Protein AF-A0A4U5M9C0-F1 (afdb_monomer_lite)

Secondary structure (DSSP, 8-state):
---TT--HHHHHHHHHHHHHHHHHHHHHHHHHHHHHHHHHHHHHHHHHHHHHHHHHTTSSS---TT---------------S----------PPPPPB-STT--HHHHHHHHHHHHHHTT--HHHHHHHHHHTB--STTS-HHHHHHHHHHHS-HHHHHHHHHT---SHHHHHHHHHHHHHHHHHHHHHT-------------------------PPP-----------------S---S--

Sequence (242 aa):
MDTRGKTNADFRMDVTETLARHNSHFDELTLNFSRVNDALQGVMAELEALRMAQSTCNHDRDDNPFATGAHSHDRPSTSAQSQLERSHTTLKLNFPTYAEEGDDPTGWIFKAEQYFEFQNIEANRRVQLASFHLTNVDGLPENFLVGCFIAGLKDEIRLDVQVKQPRTLSESISVAHLIEERNQFQKRTNTPIRQLPTTSYQARPQQPSTVGLLGPPPKPSPNAGSYSEHVRRITGQEARER

Foldseek 3Di:
DPPPPDDPVNVVVVVVVVVVVVVVVVVVVVVVVVVVVVVVVVVVVVVVVVVVVVVVVPPPPDPPVPDDDDDDDDDDDDDPPDPPPDPPPPPPDDQAAPDADPPDPVVNVVSLVVVCVVVVPDPVCSVVVNVVRPPPPVHDDQVVLLVVLLVPDDPQLSVQLVVVVDPGNVSSVVSSVVSVVVVVVVVVVPPPPPPDPPPDDDDDDDDDDDDDDDDDDDDDDDDDDDDDDDPDDDDPPPDPDD

pLDDT: mean 71.74, std 20.65, range [33.44, 97.31]

Radius of gyration: 42.54 Å; chains: 1; bounding box: 77×116×100 Å

Organism: Populus alba (NCBI:txid43335)

Structure (mmCIF, N/CA/C/O backbone):
data_AF-A0A4U5M9C0-F1
#
_entry.id   AF-A0A4U5M9C0-F1
#
loop_
_atom_site.group_PDB
_atom_site.id
_atom_site.type_symbol
_atom_site.label_atom_id
_atom_site.label_alt_id
_atom_site.label_comp_id
_atom_site.label_asym_id
_atom_site.label_entity_id
_atom_site.label_seq_id
_atom_site.pdbx_PDB_ins_code
_atom_site.Cartn_x
_atom_site.Cartn_y
_atom_site.Cartn_z
_atom_site.occupancy
_atom_site.B_iso_or_equiv
_atom_site.auth_seq_id
_atom_site.auth_comp_id
_atom_site.auth_asym_id
_atom_site.auth_atom_id
_atom_site.pdbx_PDB_model_num
ATOM 1 N N . MET A 1 1 ? 33.528 7.379 -8.513 1.00 57.66 1 MET A N 1
ATOM 2 C CA . MET A 1 1 ? 34.603 6.771 -7.705 1.00 57.66 1 MET A CA 1
ATOM 3 C C . MET A 1 1 ? 35.431 5.891 -8.620 1.00 57.66 1 MET A C 1
ATOM 5 O O . MET A 1 1 ? 34.930 4.866 -9.063 1.00 57.66 1 MET A O 1
ATOM 9 N N . ASP A 1 2 ? 36.650 6.313 -8.943 1.00 55.66 2 ASP A N 1
ATOM 10 C CA . ASP A 1 2 ? 37.598 5.508 -9.713 1.00 55.66 2 ASP A CA 1
ATOM 11 C C . ASP A 1 2 ? 38.097 4.338 -8.856 1.00 55.66 2 ASP A C 1
ATOM 13 O O . ASP A 1 2 ? 38.821 4.519 -7.881 1.00 55.66 2 ASP A O 1
ATOM 17 N N . THR A 1 3 ? 37.687 3.115 -9.190 1.00 62.84 3 THR A N 1
ATOM 18 C CA . THR A 1 3 ? 38.107 1.878 -8.500 1.00 62.84 3 THR A CA 1
ATOM 19 C C . THR A 1 3 ? 39.406 1.296 -9.066 1.00 62.84 3 THR A C 1
ATOM 21 O O . THR A 1 3 ? 39.865 0.232 -8.648 1.00 62.84 3 THR A O 1
ATOM 24 N N . ARG A 1 4 ? 40.032 1.986 -10.025 1.00 62.16 4 ARG A N 1
ATOM 25 C CA . ARG A 1 4 ? 41.196 1.504 -10.770 1.00 62.16 4 ARG A CA 1
ATOM 26 C C . ARG A 1 4 ? 42.492 1.771 -9.995 1.00 62.16 4 ARG A C 1
ATOM 28 O O . ARG A 1 4 ? 43.230 2.691 -10.321 1.00 62.16 4 ARG A O 1
ATOM 35 N N . GLY A 1 5 ? 42.762 0.954 -8.974 1.00 72.44 5 GLY A N 1
ATOM 36 C CA . GLY A 1 5 ? 44.077 0.913 -8.312 1.00 72.44 5 GLY A CA 1
ATOM 37 C C . GLY A 1 5 ? 44.095 0.521 -6.833 1.00 72.44 5 GLY A C 1
ATOM 38 O O . GLY A 1 5 ? 45.178 0.321 -6.293 1.00 72.44 5 GLY A O 1
ATOM 39 N N . LYS A 1 6 ? 42.940 0.396 -6.168 1.00 73.38 6 LYS A N 1
ATOM 40 C CA . LYS A 1 6 ? 42.894 0.034 -4.742 1.00 73.38 6 LYS A CA 1
ATOM 41 C C . LYS A 1 6 ? 43.207 -1.447 -4.540 1.00 73.38 6 LYS A C 1
ATOM 43 O O . LYS A 1 6 ? 42.661 -2.302 -5.241 1.00 73.38 6 LYS A O 1
ATOM 48 N N . THR A 1 7 ? 44.073 -1.756 -3.578 1.00 85.81 7 THR A N 1
ATOM 49 C CA . THR A 1 7 ? 44.341 -3.146 -3.207 1.00 85.81 7 THR A CA 1
ATOM 50 C C . THR A 1 7 ? 43.138 -3.727 -2.458 1.00 85.81 7 THR A C 1
ATOM 52 O O . THR A 1 7 ? 42.311 -3.002 -1.904 1.00 85.81 7 THR A O 1
ATOM 55 N N . ASN A 1 8 ? 43.018 -5.058 -2.419 1.00 82.00 8 ASN A N 1
ATOM 56 C CA . ASN A 1 8 ? 41.947 -5.724 -1.667 1.00 82.00 8 ASN A CA 1
ATOM 57 C C . ASN A 1 8 ? 41.962 -5.320 -0.173 1.00 82.00 8 ASN A C 1
ATOM 59 O O . ASN A 1 8 ? 40.908 -5.163 0.438 1.00 82.00 8 ASN A O 1
ATOM 63 N N . ALA A 1 9 ? 43.151 -5.077 0.394 1.00 86.50 9 ALA A N 1
ATOM 64 C CA . ALA A 1 9 ? 43.311 -4.610 1.768 1.00 86.50 9 ALA A CA 1
ATOM 65 C C . ALA A 1 9 ? 42.710 -3.211 1.986 1.00 86.50 9 ALA A C 1
ATOM 67 O O . ALA A 1 9 ? 41.982 -3.019 2.958 1.00 86.50 9 ALA A O 1
ATOM 68 N N . ASP A 1 10 ? 42.932 -2.280 1.053 1.00 85.19 10 ASP A N 1
ATOM 69 C CA . ASP A 1 10 ? 42.383 -0.919 1.132 1.00 85.19 10 ASP A CA 1
ATOM 70 C C . ASP A 1 10 ? 40.852 -0.932 1.097 1.00 85.19 10 ASP A C 1
ATOM 72 O O . ASP A 1 10 ? 40.201 -0.227 1.859 1.00 85.19 10 ASP A O 1
ATOM 76 N N . PHE A 1 11 ? 40.256 -1.797 0.269 1.00 86.50 11 PHE A N 1
ATOM 77 C CA . PHE A 1 11 ? 38.799 -1.937 0.219 1.00 86.50 11 PHE A CA 1
ATOM 78 C C . PHE A 1 11 ? 38.221 -2.453 1.543 1.00 86.50 11 PHE A C 1
ATOM 80 O O . PHE A 1 11 ? 37.213 -1.944 2.032 1.00 86.50 11 PHE A O 1
ATOM 87 N N . ARG A 1 12 ? 38.864 -3.454 2.156 1.00 87.00 12 ARG A N 1
ATOM 88 C CA . ARG A 1 12 ? 38.429 -3.989 3.457 1.00 87.00 12 ARG A CA 1
ATOM 89 C C . ARG A 1 12 ? 38.573 -2.954 4.572 1.00 87.00 12 ARG A C 1
ATOM 91 O O . ARG A 1 12 ? 37.727 -2.920 5.467 1.00 87.00 12 ARG A O 1
ATOM 98 N N . MET A 1 13 ? 39.605 -2.116 4.503 1.00 90.56 13 MET A N 1
ATOM 99 C CA . MET A 1 13 ? 39.797 -0.996 5.420 1.00 90.56 13 MET A CA 1
ATOM 100 C C . MET A 1 13 ? 38.681 0.042 5.259 1.00 90.56 13 MET A C 1
ATOM 102 O O . MET A 1 13 ? 38.011 0.339 6.242 1.00 90.56 13 MET A O 1
ATOM 106 N N . ASP A 1 14 ? 38.402 0.493 4.031 1.00 90.50 14 ASP A N 1
ATOM 107 C CA . ASP A 1 14 ? 37.348 1.476 3.730 1.00 90.50 14 ASP A CA 1
ATOM 108 C C . ASP A 1 14 ? 35.970 1.007 4.226 1.00 90.50 14 ASP A C 1
ATOM 110 O O . ASP A 1 14 ? 35.200 1.786 4.796 1.00 90.50 14 ASP A O 1
ATOM 114 N N . VAL A 1 15 ? 35.649 -0.279 4.038 1.00 91.31 15 VAL A N 1
ATOM 115 C CA . VAL A 1 15 ? 34.389 -0.873 4.516 1.00 91.31 15 VAL A CA 1
ATOM 116 C C . VAL A 1 15 ? 34.339 -0.901 6.042 1.00 91.31 15 VAL A C 1
ATOM 118 O O . VAL A 1 15 ? 33.326 -0.524 6.628 1.00 91.31 15 VAL A O 1
ATOM 121 N N . THR A 1 16 ? 35.429 -1.309 6.694 1.00 92.19 16 THR A N 1
ATOM 122 C CA . THR A 1 16 ? 35.503 -1.368 8.163 1.00 92.19 16 THR A CA 1
ATOM 123 C C . THR A 1 16 ? 35.407 0.026 8.777 1.00 92.19 16 THR A C 1
ATOM 125 O O . THR A 1 16 ? 34.688 0.227 9.752 1.00 92.19 16 THR A O 1
ATOM 128 N N . GLU A 1 17 ? 36.078 1.009 8.180 1.00 93.06 17 GLU A N 1
ATOM 129 C CA . GLU A 1 17 ? 36.037 2.400 8.618 1.00 93.06 17 GLU A CA 1
ATOM 130 C C . GLU A 1 17 ? 34.646 3.007 8.414 1.00 93.06 17 GLU A C 1
ATOM 132 O O . GLU A 1 17 ? 34.118 3.680 9.297 1.00 93.06 17 GLU A O 1
ATOM 137 N N . THR A 1 18 ? 34.004 2.727 7.280 1.00 89.75 18 THR A N 1
ATOM 138 C CA . THR A 1 18 ? 32.634 3.185 7.020 1.00 89.75 18 THR A CA 1
ATOM 139 C C . THR A 1 18 ? 31.651 2.583 8.018 1.00 89.75 18 THR A C 1
ATOM 141 O O . THR A 1 18 ? 30.810 3.306 8.551 1.00 89.75 18 THR A O 1
ATOM 144 N N . LEU A 1 19 ? 31.800 1.298 8.346 1.00 91.25 19 LEU A N 1
ATOM 145 C CA . LEU A 1 19 ? 30.981 0.645 9.363 1.00 91.25 19 LEU A CA 1
ATOM 146 C C . LEU A 1 19 ? 31.213 1.249 10.756 1.00 91.25 19 LEU A C 1
ATOM 148 O O . LEU A 1 19 ? 30.255 1.518 11.475 1.00 91.25 19 LEU A O 1
ATOM 152 N N . ALA A 1 20 ? 32.466 1.540 11.113 1.00 92.50 20 ALA A N 1
ATOM 153 C CA . ALA A 1 20 ? 32.799 2.195 12.376 1.00 92.50 20 ALA A CA 1
ATOM 154 C C . ALA A 1 20 ? 32.204 3.611 12.472 1.00 92.50 20 ALA A C 1
ATOM 156 O O . ALA A 1 20 ? 31.647 3.969 13.509 1.00 92.50 20 ALA A O 1
ATOM 157 N N . ARG A 1 21 ? 32.249 4.397 11.384 1.00 93.25 21 ARG A N 1
ATOM 158 C CA . ARG A 1 21 ? 31.616 5.727 11.332 1.00 93.25 21 ARG A CA 1
ATOM 159 C C . ARG A 1 21 ? 30.101 5.642 11.504 1.00 93.25 21 ARG A C 1
ATOM 161 O O . ARG A 1 21 ? 29.537 6.426 12.260 1.00 93.25 21 ARG A O 1
ATOM 168 N N . HIS A 1 22 ? 29.449 4.688 10.840 1.00 93.88 22 HIS A N 1
ATOM 169 C CA . HIS A 1 22 ? 28.004 4.488 10.976 1.00 93.88 22 HIS A CA 1
ATOM 170 C C . HIS A 1 22 ? 27.607 4.063 12.393 1.00 93.88 22 HIS A C 1
ATOM 172 O O . HIS A 1 22 ? 26.651 4.611 12.938 1.00 93.88 22 HIS A O 1
ATOM 178 N N . ASN A 1 23 ? 28.359 3.150 13.013 1.00 89.38 23 ASN A N 1
ATOM 179 C CA . ASN A 1 23 ? 28.102 2.739 14.393 1.00 89.38 23 ASN A CA 1
ATOM 180 C C . ASN A 1 23 ? 28.263 3.915 15.366 1.00 89.38 23 ASN A C 1
ATOM 182 O O . ASN A 1 23 ? 27.371 4.164 16.168 1.00 89.38 23 ASN A O 1
ATOM 186 N N . SER A 1 24 ? 29.336 4.700 15.230 1.00 93.69 24 SER A N 1
ATOM 187 C CA . SER A 1 24 ? 29.546 5.883 16.072 1.00 93.69 24 SER A CA 1
ATOM 188 C C . SER A 1 24 ? 28.439 6.926 15.904 1.00 93.69 24 SER A C 1
ATOM 190 O O . SER A 1 24 ? 28.021 7.536 16.885 1.00 93.69 24 SER A O 1
ATOM 192 N N . HIS A 1 25 ? 27.949 7.138 14.679 1.00 94.06 25 HIS A N 1
ATOM 193 C CA . HIS A 1 25 ? 26.832 8.050 14.438 1.00 94.06 25 HIS A CA 1
ATOM 194 C C . HIS A 1 25 ? 25.547 7.542 15.113 1.00 94.06 25 HIS A C 1
ATOM 196 O O . HIS A 1 25 ? 24.789 8.331 15.684 1.00 94.06 25 HIS A O 1
ATOM 202 N N . PHE A 1 26 ? 25.292 6.234 15.069 1.00 94.25 26 PHE A N 1
ATOM 203 C CA . PHE A 1 26 ? 24.127 5.639 15.716 1.00 94.25 26 PHE A CA 1
ATOM 204 C C . PHE A 1 26 ? 24.180 5.773 17.247 1.00 94.25 26 PHE A C 1
ATOM 206 O O . PHE A 1 26 ? 23.176 6.127 17.873 1.00 94.25 26 PHE A O 1
ATOM 213 N N . ASP A 1 27 ? 25.355 5.567 17.844 1.00 91.94 27 ASP A N 1
ATOM 214 C CA . ASP A 1 27 ? 25.569 5.760 19.281 1.00 91.94 27 ASP A CA 1
ATOM 215 C C . ASP A 1 27 ? 25.333 7.223 19.689 1.00 91.94 27 ASP A C 1
ATOM 217 O O . ASP A 1 27 ? 24.665 7.501 20.689 1.00 91.94 27 ASP A O 1
ATOM 221 N N . GLU A 1 28 ? 25.801 8.177 18.878 1.00 94.62 28 GLU A N 1
ATOM 222 C CA . GLU A 1 28 ? 25.558 9.606 19.095 1.00 94.62 28 GLU A CA 1
ATOM 223 C C . GLU A 1 28 ? 24.065 9.957 19.005 1.00 94.62 28 GLU A C 1
ATOM 225 O O . GLU A 1 28 ? 23.542 10.691 19.848 1.00 94.62 28 GLU A O 1
ATOM 230 N N . LEU A 1 29 ? 23.350 9.402 18.024 1.00 93.00 29 LEU A N 1
ATOM 231 C CA . LEU A 1 29 ? 21.910 9.615 17.876 1.00 93.00 29 LEU A CA 1
ATOM 232 C C . LEU A 1 29 ? 21.140 9.076 19.088 1.00 93.00 29 LEU A C 1
ATOM 234 O O . LEU A 1 29 ? 20.242 9.744 19.602 1.00 93.00 29 LEU A O 1
ATOM 238 N N . THR A 1 30 ? 21.532 7.899 19.574 1.00 92.31 30 THR A N 1
ATOM 239 C CA . THR A 1 30 ? 20.947 7.274 20.765 1.00 92.31 30 THR A CA 1
ATOM 240 C C . THR A 1 30 ? 21.177 8.136 22.006 1.00 92.31 30 THR A C 1
ATOM 242 O O . THR A 1 30 ? 20.252 8.371 22.787 1.00 92.31 30 THR A O 1
ATOM 245 N N . LEU A 1 31 ? 22.387 8.679 22.162 1.00 93.94 31 LEU A N 1
ATOM 246 C CA . LEU A 1 31 ? 22.715 9.576 23.267 1.00 93.94 31 LEU A CA 1
ATOM 247 C C . LEU A 1 31 ? 21.919 10.886 23.195 1.00 93.94 31 LEU A C 1
ATOM 249 O O . LEU A 1 31 ? 21.412 11.355 24.215 1.00 93.94 31 LEU A O 1
ATOM 253 N N . ASN A 1 32 ? 21.776 11.466 22.002 1.00 93.44 32 ASN A N 1
ATOM 254 C CA . ASN A 1 32 ? 20.980 12.674 21.793 1.00 93.44 32 ASN A CA 1
ATOM 255 C C . ASN A 1 32 ? 19.505 12.441 22.133 1.00 93.44 32 ASN A C 1
ATOM 257 O O . ASN A 1 32 ? 18.900 13.268 22.813 1.00 93.44 32 ASN A O 1
ATOM 261 N N . PHE A 1 33 ? 18.943 11.297 21.739 1.00 95.31 33 PHE A N 1
ATOM 262 C CA . PHE A 1 33 ? 17.572 10.937 22.087 1.00 95.31 33 PHE A CA 1
ATOM 263 C C . PHE A 1 33 ? 17.378 10.796 23.604 1.00 95.31 33 PHE A C 1
ATOM 265 O O . PHE A 1 33 ? 16.431 11.358 24.152 1.00 95.31 33 PHE A O 1
ATOM 272 N N . SER A 1 34 ? 18.307 10.126 24.299 1.00 93.69 34 SER A N 1
ATOM 273 C CA . SER A 1 34 ? 18.263 10.015 25.764 1.00 93.69 34 SER A CA 1
ATOM 274 C C . SER A 1 34 ? 18.303 11.387 26.433 1.00 93.69 34 SER A C 1
ATOM 276 O O . SER A 1 34 ? 17.474 11.672 27.288 1.00 93.69 34 SER A O 1
ATOM 278 N N . ARG A 1 35 ? 19.206 12.275 25.994 1.00 94.25 35 ARG A N 1
ATOM 279 C CA . ARG A 1 35 ? 19.322 13.637 26.540 1.00 94.25 35 ARG A CA 1
ATOM 280 C C . ARG A 1 35 ? 18.040 14.447 26.368 1.00 94.25 35 ARG A C 1
ATOM 282 O O . ARG A 1 35 ? 17.659 15.182 27.274 1.00 94.25 35 ARG A O 1
ATOM 289 N N . VAL A 1 36 ? 17.387 14.328 25.212 1.00 96.00 36 VAL A N 1
ATOM 290 C CA . VAL A 1 36 ? 16.113 15.010 24.947 1.00 96.00 36 VAL A CA 1
ATOM 291 C C . VAL A 1 36 ? 15.006 14.459 25.845 1.00 96.00 36 VAL A C 1
ATOM 293 O O . VAL A 1 36 ? 14.264 15.246 26.430 1.00 96.00 36 VAL A O 1
ATOM 296 N N . ASN A 1 37 ? 14.924 13.137 26.010 1.00 93.94 37 ASN A N 1
ATOM 297 C CA . ASN A 1 37 ? 13.962 12.520 26.925 1.00 93.94 37 ASN A CA 1
ATOM 298 C C . ASN A 1 37 ? 14.196 12.935 28.381 1.00 93.94 37 ASN A C 1
ATOM 300 O O . ASN A 1 37 ? 13.236 13.278 29.065 1.00 93.94 37 ASN A O 1
ATOM 304 N N . ASP A 1 38 ? 15.447 12.968 28.842 1.00 95.25 38 ASP A N 1
ATOM 305 C CA . ASP A 1 38 ? 15.785 13.390 30.205 1.00 95.25 38 ASP A CA 1
ATOM 306 C C . ASP A 1 38 ? 15.419 14.862 30.442 1.00 95.25 38 ASP A C 1
ATOM 308 O O . ASP A 1 38 ? 14.839 15.206 31.473 1.00 95.25 38 ASP A O 1
ATOM 312 N N . ALA A 1 39 ? 15.693 15.736 29.467 1.00 93.81 39 ALA A N 1
ATOM 313 C CA . ALA A 1 39 ? 15.299 17.141 29.533 1.00 93.81 39 ALA A CA 1
ATOM 314 C C . ALA A 1 39 ? 13.772 17.301 29.582 1.00 93.81 39 ALA A C 1
ATOM 316 O O . ALA A 1 39 ? 13.255 18.074 30.389 1.00 93.81 39 ALA A O 1
ATOM 317 N N . LEU A 1 40 ? 13.041 16.542 28.760 1.00 95.00 40 LEU A N 1
ATOM 318 C CA . LEU A 1 40 ? 11.581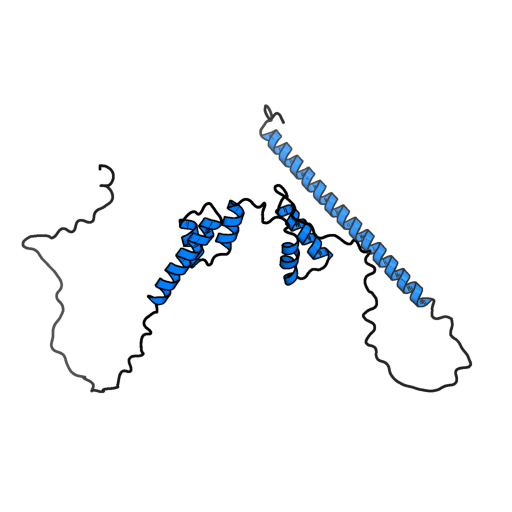 16.553 28.756 1.00 95.00 40 LEU A CA 1
ATOM 319 C C . LEU A 1 40 ? 11.014 16.048 30.089 1.00 95.00 40 LEU A C 1
ATOM 321 O O . LEU A 1 40 ? 10.108 16.669 30.644 1.00 95.00 40 LEU A O 1
ATOM 325 N N . GLN A 1 41 ? 11.573 14.966 30.635 1.00 92.94 41 GLN A N 1
ATOM 326 C CA . GLN A 1 41 ? 11.184 14.427 31.936 1.00 92.94 41 GLN A CA 1
ATOM 327 C C . GLN A 1 41 ? 11.444 15.433 33.064 1.00 92.94 41 GLN A C 1
ATOM 329 O O . GLN A 1 41 ? 10.606 15.583 33.953 1.00 92.94 41 GLN A O 1
ATOM 334 N N . GLY A 1 42 ? 12.563 16.162 32.999 1.00 94.00 42 GLY A N 1
ATOM 335 C CA . GLY A 1 42 ? 12.887 17.241 33.930 1.00 94.00 42 GLY A CA 1
ATOM 336 C C . GLY A 1 42 ? 11.856 18.370 33.903 1.00 94.00 42 GLY A C 1
ATOM 337 O O . GLY A 1 42 ? 11.338 18.751 34.951 1.00 94.00 42 GLY A O 1
ATOM 338 N N . VAL A 1 43 ? 11.483 18.845 32.710 1.00 94.44 43 VAL A N 1
ATOM 339 C CA . VAL A 1 43 ? 10.449 19.884 32.550 1.00 94.44 43 VAL A CA 1
ATOM 340 C C . VAL A 1 43 ? 9.088 19.405 33.066 1.00 94.44 43 VAL A C 1
ATOM 342 O O . VAL A 1 43 ? 8.382 20.163 33.733 1.00 94.44 43 VAL A O 1
ATOM 345 N N . MET A 1 44 ? 8.713 18.148 32.804 1.00 90.56 44 MET A N 1
ATOM 346 C CA . MET A 1 44 ? 7.467 17.577 33.331 1.00 90.56 44 MET A CA 1
ATOM 347 C C . MET A 1 44 ? 7.463 17.533 34.865 1.00 90.56 44 MET A C 1
ATOM 349 O O . MET A 1 44 ? 6.479 17.942 35.480 1.00 90.56 44 MET A O 1
ATOM 353 N N . ALA A 1 45 ? 8.567 17.115 35.490 1.00 92.69 45 ALA A N 1
ATOM 354 C CA . ALA A 1 45 ? 8.689 17.086 36.947 1.00 92.69 45 ALA A CA 1
ATOM 355 C C . ALA A 1 45 ? 8.626 18.493 37.573 1.00 92.69 45 ALA A C 1
ATOM 357 O O . ALA A 1 45 ? 8.002 18.686 38.618 1.00 92.69 45 ALA A O 1
ATOM 358 N N . GLU A 1 46 ? 9.227 19.496 36.928 1.00 90.69 46 GLU A N 1
ATOM 359 C CA . GLU A 1 46 ? 9.182 20.888 37.388 1.00 90.69 46 GLU A CA 1
ATOM 360 C C . GLU A 1 46 ? 7.761 21.474 37.309 1.00 90.69 46 GLU A C 1
ATOM 362 O O . GLU A 1 46 ? 7.293 22.121 38.249 1.00 90.69 46 GLU A O 1
ATOM 367 N N . LEU A 1 47 ? 7.027 21.177 36.232 1.00 87.44 47 LEU A N 1
ATOM 368 C CA . LEU A 1 47 ? 5.616 21.551 36.092 1.00 87.44 47 LEU A CA 1
ATOM 369 C C . LEU A 1 47 ? 4.730 20.903 37.166 1.00 87.44 47 LEU A C 1
ATOM 371 O O . LEU A 1 47 ? 3.840 21.558 37.716 1.00 87.44 47 LEU A O 1
ATOM 375 N N . GLU A 1 48 ? 4.976 19.636 37.505 1.00 89.88 48 GLU A N 1
ATOM 376 C CA . GLU A 1 48 ? 4.268 18.951 38.590 1.00 89.88 48 GLU A CA 1
ATOM 377 C C . GLU A 1 48 ? 4.571 19.575 39.959 1.00 89.88 48 GLU A C 1
ATOM 379 O O . GLU A 1 48 ? 3.649 19.800 40.749 1.00 89.88 48 GLU A O 1
ATOM 384 N N . ALA A 1 49 ? 5.832 19.928 40.223 1.00 86.88 49 ALA A N 1
ATOM 385 C CA . ALA A 1 49 ? 6.234 20.598 41.457 1.00 86.88 49 ALA A CA 1
ATOM 386 C C . ALA A 1 49 ? 5.560 21.975 41.608 1.00 86.88 49 ALA A C 1
ATOM 388 O O . ALA A 1 49 ? 5.036 22.299 42.678 1.00 86.88 49 ALA A O 1
ATOM 389 N N . LEU A 1 50 ? 5.487 22.758 40.525 1.00 85.19 50 LEU A N 1
ATOM 390 C CA . LEU A 1 50 ? 4.774 24.040 40.507 1.00 85.19 50 LEU A CA 1
ATOM 391 C C . LEU A 1 50 ? 3.274 23.869 40.788 1.00 85.19 50 LEU A C 1
ATOM 393 O O . LEU A 1 50 ? 2.694 24.644 41.552 1.00 85.19 50 LEU A O 1
ATOM 397 N N . ARG A 1 51 ? 2.645 22.821 40.241 1.00 83.25 51 ARG A N 1
ATOM 398 C CA . ARG A 1 51 ? 1.237 22.492 40.516 1.00 83.25 51 ARG A CA 1
ATOM 399 C C . ARG A 1 51 ? 0.998 22.148 41.992 1.00 83.25 51 ARG A C 1
ATOM 401 O O . ARG A 1 51 ? -0.028 22.540 42.556 1.00 83.25 51 ARG A O 1
ATOM 408 N N . MET A 1 52 ? 1.926 21.433 42.630 1.00 81.69 52 MET A N 1
ATOM 409 C CA . MET A 1 52 ? 1.835 21.119 44.061 1.00 81.69 52 MET A CA 1
ATOM 410 C C . MET A 1 52 ? 1.998 22.374 44.932 1.00 81.69 52 MET A C 1
ATOM 412 O O . MET A 1 52 ? 1.210 22.569 45.856 1.00 81.69 52 MET A O 1
ATOM 416 N N . ALA A 1 53 ? 2.929 23.272 44.595 1.00 76.31 53 ALA A N 1
ATOM 417 C CA . ALA A 1 53 ? 3.152 24.519 45.335 1.00 76.31 53 ALA A CA 1
ATOM 418 C C . ALA A 1 53 ? 1.960 25.498 45.266 1.00 76.31 53 ALA A C 1
ATOM 420 O O . ALA A 1 53 ? 1.644 26.170 46.249 1.00 76.31 53 ALA A O 1
ATOM 421 N N . GLN A 1 54 ? 1.246 25.549 44.135 1.00 67.62 54 GLN A N 1
ATOM 422 C CA . GLN A 1 54 ? 0.016 26.346 43.991 1.00 67.62 54 GLN A CA 1
ATOM 423 C C . GLN A 1 54 ? -1.176 25.768 44.772 1.00 67.62 54 GLN A C 1
ATOM 425 O O . GLN A 1 54 ? -2.129 26.484 45.072 1.00 67.62 54 GLN A O 1
ATOM 430 N N . SER A 1 55 ? -1.132 24.481 45.126 1.00 62.22 55 SER A N 1
ATOM 431 C CA . SER A 1 55 ? -2.191 23.840 45.914 1.00 62.22 55 SER A CA 1
ATOM 432 C C . SER A 1 55 ? -2.072 24.146 47.414 1.00 62.22 55 SER A C 1
ATOM 434 O O . SER A 1 55 ? -3.074 24.093 48.121 1.00 62.22 55 SER A O 1
ATOM 436 N N . THR A 1 56 ? -0.881 24.504 47.910 1.00 57.50 56 THR A N 1
ATOM 437 C CA . THR A 1 56 ? -0.635 24.768 49.340 1.00 57.50 56 THR A CA 1
ATOM 438 C C . THR A 1 56 ? -0.843 26.224 49.763 1.00 57.50 56 THR A C 1
ATOM 440 O O . THR A 1 56 ? -1.018 26.479 50.948 1.00 57.50 56 THR A O 1
ATOM 443 N N . CYS A 1 57 ? -0.863 27.191 48.837 1.00 51.50 57 CYS A N 1
ATOM 444 C CA . CYS A 1 57 ? -1.059 28.612 49.171 1.00 51.50 57 CYS A CA 1
ATOM 445 C C . CYS A 1 57 ? -2.531 29.069 49.205 1.00 51.50 57 CYS A C 1
ATOM 447 O O . CYS A 1 57 ? -2.806 30.208 49.575 1.00 51.50 57 CYS A O 1
ATOM 449 N N . ASN A 1 58 ? -3.481 28.189 48.874 1.00 49.75 58 ASN A N 1
ATOM 450 C CA . ASN A 1 58 ? -4.914 28.509 48.862 1.00 49.75 58 ASN A CA 1
ATOM 451 C C . ASN A 1 58 ? -5.640 28.232 50.195 1.00 49.75 58 ASN A C 1
ATOM 453 O O . ASN A 1 58 ? -6.860 28.348 50.233 1.00 49.75 58 ASN A O 1
ATOM 457 N N . HIS A 1 59 ? -4.938 27.868 51.279 1.00 51.25 59 HIS A N 1
ATOM 458 C CA . HIS A 1 59 ? -5.583 27.487 52.550 1.00 51.25 59 HIS A CA 1
ATOM 459 C C . HIS A 1 59 ? -5.420 28.485 53.714 1.00 51.25 59 HIS A C 1
ATOM 461 O O . HIS A 1 59 ? -5.874 28.198 54.812 1.00 51.25 59 HIS A O 1
ATOM 467 N N . ASP A 1 60 ? -4.838 29.670 53.507 1.00 46.75 60 ASP A N 1
ATOM 468 C CA . ASP A 1 60 ? -4.606 30.636 54.606 1.00 46.75 60 ASP A CA 1
ATOM 469 C C . ASP A 1 60 ? -5.618 31.796 54.653 1.00 46.75 60 ASP A C 1
ATOM 471 O O . ASP A 1 60 ? -5.340 32.901 55.120 1.00 46.75 60 ASP A O 1
ATOM 475 N N . ARG A 1 61 ? -6.818 31.585 54.108 1.00 54.66 61 ARG A N 1
ATOM 476 C CA . ARG A 1 61 ? -7.914 32.555 54.202 1.00 54.66 61 ARG A CA 1
ATOM 477 C C . ARG A 1 61 ? -9.241 31.835 54.289 1.00 54.66 61 ARG A C 1
ATOM 479 O O . ARG A 1 61 ? -9.884 31.722 53.264 1.00 54.66 61 ARG A O 1
ATOM 486 N N . ASP A 1 62 ? -9.605 31.355 55.475 1.00 54.06 62 ASP A N 1
ATOM 487 C CA . ASP A 1 62 ? -11.006 31.197 55.902 1.00 54.06 62 ASP A CA 1
ATOM 488 C C . ASP A 1 62 ? -11.093 30.873 57.414 1.00 54.06 62 ASP A C 1
ATOM 490 O O . ASP A 1 62 ? -11.792 29.956 57.833 1.00 54.06 62 ASP A O 1
ATOM 494 N N . ASP A 1 63 ? -10.418 31.646 58.274 1.00 48.41 63 ASP A N 1
ATOM 495 C CA . ASP A 1 63 ? -10.818 31.730 59.688 1.00 48.41 63 ASP A CA 1
ATOM 496 C C . ASP A 1 63 ? -11.930 32.780 59.809 1.00 48.41 63 ASP A C 1
ATOM 498 O O . ASP A 1 63 ? -11.688 33.970 60.024 1.00 48.41 63 ASP A O 1
ATOM 502 N N . ASN A 1 64 ? -13.177 32.344 59.608 1.00 54.88 64 ASN A N 1
ATOM 503 C CA . ASN A 1 64 ? -14.367 33.147 59.876 1.00 54.88 64 ASN A CA 1
ATOM 504 C C . ASN A 1 64 ? -14.911 32.795 61.278 1.00 54.88 64 ASN A C 1
ATOM 506 O O . ASN A 1 64 ? -15.553 31.754 61.437 1.00 54.88 64 ASN A O 1
ATOM 510 N N . PRO A 1 65 ? -14.711 33.635 62.310 1.00 51.34 65 PRO A N 1
ATOM 511 C CA . PRO A 1 65 ? -15.000 33.283 63.704 1.00 51.34 65 PRO A CA 1
ATOM 512 C C . PRO A 1 65 ? -16.498 33.278 64.076 1.00 51.34 65 PRO A C 1
ATOM 514 O O . PRO A 1 65 ? -16.830 33.206 65.257 1.00 51.34 65 PRO A O 1
ATOM 517 N N . PHE A 1 66 ? -17.417 33.354 63.105 1.00 44.31 66 PHE A N 1
ATOM 518 C CA . PHE A 1 66 ? -18.864 33.474 63.347 1.00 44.31 66 PHE A CA 1
ATOM 519 C C . PHE A 1 66 ? -19.741 32.348 62.773 1.00 44.31 66 PHE A C 1
ATOM 521 O O . PHE A 1 66 ? -20.965 32.443 62.844 1.00 44.31 66 PHE A O 1
ATOM 528 N N . ALA A 1 67 ? -19.176 31.259 62.247 1.00 47.12 67 ALA A N 1
ATOM 529 C CA . ALA A 1 67 ? -19.980 30.144 61.739 1.00 47.12 67 ALA A CA 1
ATOM 530 C C . ALA A 1 67 ? -20.444 29.199 62.870 1.00 47.12 67 ALA A C 1
ATOM 532 O O . ALA A 1 67 ? -19.909 28.111 63.068 1.00 47.12 67 ALA A O 1
ATOM 533 N N . THR A 1 68 ? -21.473 29.601 63.618 1.00 46.53 68 THR A N 1
ATOM 534 C CA . THR A 1 68 ? -22.315 28.669 64.377 1.00 46.53 68 THR A CA 1
ATOM 535 C C . THR A 1 68 ? -23.332 28.032 63.431 1.00 46.53 68 THR A C 1
ATOM 537 O O . THR A 1 68 ? -24.215 28.700 62.902 1.00 46.53 68 THR A O 1
ATOM 540 N N . GLY A 1 69 ? -23.233 26.721 63.217 1.00 39.72 69 GLY A N 1
ATOM 541 C CA . GLY A 1 69 ? -24.218 25.992 62.422 1.00 39.72 69 GLY A CA 1
ATOM 542 C C . GLY A 1 69 ? -23.830 24.539 62.215 1.00 39.72 69 GLY A C 1
ATOM 543 O O . GLY A 1 69 ? -23.005 24.223 61.367 1.00 39.72 69 GLY A O 1
ATOM 544 N N . ALA A 1 70 ? -24.427 23.663 63.019 1.00 46.50 70 ALA A N 1
ATOM 545 C CA . ALA A 1 70 ? -24.384 22.218 62.859 1.00 46.50 70 ALA A CA 1
ATOM 546 C C . ALA A 1 70 ? -24.824 21.790 61.447 1.00 46.50 70 ALA A C 1
ATOM 548 O O . ALA A 1 70 ? -25.705 22.424 60.886 1.00 46.50 70 ALA A O 1
ATOM 549 N N . HIS A 1 71 ? -24.239 20.716 60.910 1.00 43.22 71 HIS A N 1
ATOM 550 C CA . HIS A 1 71 ? -24.919 19.501 60.429 1.00 43.22 71 HIS A CA 1
ATOM 551 C C . HIS A 1 71 ? -23.873 18.535 59.840 1.00 43.22 71 HIS A C 1
ATOM 553 O O . HIS A 1 71 ? -23.059 18.892 58.995 1.00 43.22 71 HIS A O 1
ATOM 559 N N . SER A 1 72 ? -23.887 17.307 60.352 1.00 45.59 72 SER A N 1
ATOM 560 C CA . SER A 1 72 ? -23.054 16.174 59.944 1.00 45.59 72 SER A CA 1
ATOM 561 C C . SER A 1 72 ? -23.646 15.497 58.702 1.00 45.59 72 SER A C 1
ATOM 563 O O . SER A 1 72 ? -24.866 15.353 58.658 1.00 45.59 72 SER A O 1
ATOM 565 N N . HIS A 1 73 ? -22.798 15.066 57.758 1.00 42.97 73 HIS A N 1
ATOM 566 C CA . HIS A 1 73 ? -22.761 13.727 57.128 1.00 42.97 73 HIS A CA 1
ATOM 567 C C . HIS A 1 73 ? -22.281 13.706 55.659 1.00 42.97 73 HIS A C 1
ATOM 569 O O . HIS A 1 73 ? -22.840 14.350 54.779 1.00 42.97 73 HIS A O 1
ATOM 575 N N . ASP A 1 74 ? -21.266 12.859 55.461 1.00 39.94 74 ASP A N 1
ATOM 576 C CA . ASP A 1 74 ? -20.992 11.958 54.334 1.00 39.94 74 ASP A CA 1
ATOM 577 C C . ASP A 1 74 ? -20.603 12.487 52.938 1.00 39.94 74 ASP A C 1
ATOM 579 O O . ASP A 1 74 ? -21.395 12.924 52.110 1.00 39.94 74 ASP A O 1
ATOM 583 N N . ARG A 1 75 ? -19.318 12.256 52.638 1.00 42.22 75 ARG A N 1
ATOM 584 C CA . ARG A 1 75 ? -18.760 11.966 51.305 1.00 42.22 75 ARG A CA 1
ATOM 585 C C . ARG A 1 75 ? -19.108 10.496 50.938 1.00 42.22 75 ARG A C 1
ATOM 587 O O . ARG A 1 75 ? -19.243 9.697 51.862 1.00 42.22 75 ARG A O 1
ATOM 594 N N . PRO A 1 76 ? -19.149 10.075 49.652 1.00 47.25 76 PRO A N 1
ATOM 595 C CA . PRO A 1 76 ? -17.946 10.064 48.822 1.00 47.25 76 PRO A CA 1
ATOM 596 C C . PRO A 1 76 ? -18.127 10.494 47.355 1.00 47.25 76 PRO A C 1
ATOM 598 O O . PRO A 1 76 ? -19.199 10.504 46.766 1.00 47.25 76 PRO A O 1
ATOM 601 N N . SER A 1 77 ? -16.973 10.836 46.792 1.00 45.75 77 SER A N 1
ATOM 602 C CA . SER A 1 77 ? -16.642 11.140 45.404 1.00 45.75 77 SER A CA 1
ATOM 603 C C . SER A 1 77 ? -17.234 10.177 44.370 1.00 45.75 77 SER A C 1
ATOM 605 O O . SER A 1 77 ? -17.142 8.971 44.567 1.00 45.75 77 SER A O 1
ATOM 607 N N . THR A 1 78 ? -17.672 10.692 43.214 1.00 46.34 78 THR A N 1
ATOM 608 C CA . THR A 1 78 ? -17.309 10.218 41.853 1.00 46.34 78 THR A CA 1
ATOM 609 C C . THR A 1 78 ? -18.158 10.931 40.798 1.00 46.34 78 THR A C 1
ATOM 611 O O . THR A 1 78 ? -19.318 10.593 40.641 1.00 46.34 78 THR A O 1
ATOM 614 N N . SER A 1 79 ? -17.572 11.897 40.078 1.00 40.38 79 SER A N 1
ATOM 615 C CA . SER A 1 79 ? -17.875 12.248 38.669 1.00 40.38 79 SER A CA 1
ATOM 616 C C . SER A 1 79 ? -17.385 13.668 38.355 1.00 40.38 79 SER A C 1
ATOM 618 O O . SER A 1 79 ? -18.162 14.590 38.135 1.00 40.38 79 SER A O 1
ATOM 620 N N . ALA A 1 80 ? -16.069 13.857 38.345 1.00 40.97 80 ALA A N 1
ATOM 621 C CA . ALA A 1 80 ? -15.448 15.014 37.698 1.00 40.97 80 ALA A CA 1
ATOM 622 C C . ALA A 1 80 ? -14.230 14.541 36.890 1.00 40.97 80 ALA A C 1
ATOM 624 O O . ALA A 1 80 ? -13.133 15.074 36.984 1.00 40.97 80 ALA A O 1
ATOM 625 N N . GLN A 1 81 ? -14.421 13.464 36.126 1.00 43.22 81 GLN A N 1
ATOM 626 C CA . GLN A 1 81 ? -13.541 13.081 35.026 1.00 43.22 81 GLN A CA 1
ATOM 627 C C . GLN A 1 81 ? -14.258 13.452 33.730 1.00 43.22 81 GLN A C 1
ATOM 629 O O . GLN A 1 81 ? -15.005 12.647 33.190 1.00 43.22 81 GLN A O 1
ATOM 634 N N . SER A 1 82 ? -14.112 14.697 33.284 1.00 44.56 82 SER A N 1
ATOM 635 C CA . SER A 1 82 ? -14.357 15.103 31.883 1.00 44.56 82 SER A CA 1
ATOM 636 C C . SER A 1 82 ? -14.078 16.593 31.662 1.00 44.56 82 SER A C 1
ATOM 638 O O . SER A 1 82 ? -14.798 17.266 30.935 1.00 44.56 82 SER A O 1
ATOM 640 N N . GLN A 1 83 ? -13.037 17.149 32.290 1.00 39.25 83 GLN A N 1
ATOM 641 C CA . GLN A 1 83 ? -12.683 18.554 32.046 1.00 39.25 83 GLN A CA 1
ATOM 642 C C . GLN A 1 83 ? -11.188 18.827 31.877 1.00 39.25 83 GLN A C 1
ATOM 644 O O . GLN A 1 83 ? -10.755 19.971 31.937 1.00 39.25 83 GLN A O 1
ATOM 649 N N . LEU A 1 84 ? -10.417 17.789 31.548 1.00 43.22 84 LEU A N 1
ATOM 650 C CA . LEU A 1 84 ? -9.134 17.957 30.869 1.00 43.22 84 LEU A CA 1
ATOM 651 C C . LEU A 1 84 ? -9.299 17.554 29.398 1.00 43.22 84 LEU A C 1
ATOM 653 O O . LEU A 1 84 ? -8.614 16.674 28.884 1.00 43.22 84 LEU A O 1
ATOM 657 N N . GLU A 1 85 ? -10.272 18.174 28.728 1.00 38.91 85 GLU A N 1
ATOM 658 C CA . GLU A 1 85 ? -10.327 18.202 27.268 1.00 38.91 85 GLU A CA 1
ATOM 659 C C . GLU A 1 85 ? -9.126 19.017 26.786 1.00 38.91 85 GLU A C 1
ATOM 661 O O . GLU A 1 85 ? -9.158 20.241 26.692 1.00 38.91 85 GLU A O 1
ATOM 666 N N . ARG A 1 86 ? -8.022 18.293 26.594 1.00 45.34 86 ARG A N 1
ATOM 667 C CA . ARG A 1 86 ? -7.178 18.355 25.402 1.00 45.34 86 ARG A CA 1
ATOM 668 C C . ARG A 1 86 ? -7.118 19.732 24.747 1.00 45.34 86 ARG A C 1
ATOM 670 O O . ARG A 1 86 ? -7.459 19.901 23.582 1.00 45.34 86 ARG A O 1
ATOM 677 N N . SER A 1 87 ? -6.502 20.682 25.430 1.00 35.19 87 SER A N 1
ATOM 678 C CA . SER A 1 87 ? -5.755 21.748 24.770 1.00 35.19 87 SER A CA 1
ATOM 679 C C . SER A 1 87 ? -4.444 21.184 24.196 1.00 35.19 87 SER A C 1
ATOM 681 O O . SER A 1 87 ? -3.360 21.708 24.432 1.00 35.19 87 SER A O 1
ATOM 683 N N . HIS A 1 88 ? -4.533 20.101 23.411 1.00 50.94 88 HIS A N 1
ATOM 684 C CA . HIS A 1 88 ? -3.528 19.850 22.391 1.00 50.94 88 HIS A CA 1
ATOM 685 C C . HIS A 1 88 ? -3.821 20.869 21.304 1.00 50.94 88 HIS A C 1
ATOM 687 O O . HIS A 1 88 ? -4.862 20.830 20.649 1.00 50.94 88 HIS A O 1
ATOM 693 N N . THR A 1 89 ? -2.920 21.832 21.189 1.00 44.25 89 THR A N 1
ATOM 694 C CA . THR A 1 89 ? -2.785 22.709 20.037 1.00 44.25 89 THR A CA 1
ATOM 695 C C . THR A 1 89 ? -3.152 21.941 18.769 1.00 44.25 89 THR A C 1
ATOM 697 O O . THR A 1 89 ? -2.558 20.919 18.428 1.00 44.25 89 THR A O 1
ATOM 700 N N . THR A 1 90 ? -4.220 22.389 18.117 1.00 48.72 90 THR A N 1
ATOM 701 C CA . THR A 1 90 ? -4.838 21.727 16.974 1.00 48.72 90 THR A CA 1
ATOM 702 C C . THR A 1 90 ? -3.925 21.845 15.756 1.00 48.72 90 THR A C 1
ATOM 704 O O . THR A 1 90 ? -4.173 22.648 14.855 1.00 48.72 90 THR A O 1
ATOM 707 N N . LEU A 1 91 ? -2.859 21.045 15.703 1.00 55.59 91 LEU A N 1
ATOM 708 C CA . LEU A 1 91 ? -2.226 20.680 14.443 1.00 55.59 91 LEU A CA 1
ATOM 709 C C . LEU A 1 91 ? -3.242 19.811 13.704 1.00 55.59 91 LEU A C 1
ATOM 711 O O . LEU A 1 91 ? -3.252 18.586 13.801 1.00 55.59 91 LEU A O 1
ATOM 715 N N . LYS A 1 92 ? -4.185 20.469 13.028 1.00 56.78 92 LYS A N 1
ATOM 716 C CA . LYS A 1 92 ? -5.164 19.813 12.171 1.00 56.78 92 LYS A CA 1
ATOM 717 C C . LYS A 1 92 ? -4.415 19.322 10.939 1.00 56.78 92 LYS A C 1
ATOM 719 O O . LYS A 1 92 ? -4.348 20.010 9.924 1.00 56.78 92 LYS A O 1
ATOM 724 N N . LEU A 1 93 ? -3.790 18.154 11.067 1.00 70.06 93 LEU A N 1
ATOM 725 C CA . LEU A 1 93 ? -3.271 17.428 9.921 1.00 70.06 93 LEU A CA 1
ATOM 726 C C . LEU A 1 93 ? -4.444 17.183 8.967 1.00 70.06 93 LEU A C 1
ATOM 728 O O . LEU A 1 93 ? -5.552 16.853 9.399 1.00 70.06 93 LEU A O 1
ATOM 732 N N . ASN A 1 94 ? -4.203 17.380 7.676 1.00 77.38 94 ASN A N 1
ATOM 733 C CA . ASN A 1 94 ? -5.128 16.973 6.627 1.00 77.38 94 ASN A CA 1
ATOM 734 C C . ASN A 1 94 ? -4.752 15.562 6.180 1.00 77.38 94 ASN A C 1
ATOM 736 O O . ASN A 1 94 ? -3.567 15.226 6.136 1.00 77.38 94 ASN A O 1
ATOM 740 N N . PHE A 1 95 ? -5.753 14.737 5.873 1.00 82.06 95 PHE A N 1
ATOM 741 C CA . PHE A 1 95 ? -5.497 13.387 5.390 1.00 82.06 95 PHE A CA 1
ATOM 742 C C . PHE A 1 95 ? -4.800 13.448 4.017 1.00 82.06 95 PHE A C 1
ATOM 744 O O . PHE A 1 95 ? -5.243 14.215 3.155 1.00 82.06 95 PHE A O 1
ATOM 751 N N . PRO A 1 96 ? -3.713 12.685 3.794 1.00 82.88 96 PRO A N 1
ATOM 752 C CA . PRO A 1 96 ? -2.993 12.712 2.526 1.00 82.88 96 PRO A CA 1
ATOM 753 C C . PRO A 1 96 ? -3.867 12.168 1.391 1.00 82.88 96 PRO A C 1
ATOM 755 O O . PRO A 1 96 ? -4.412 11.072 1.474 1.00 82.88 96 PRO A O 1
ATOM 758 N N . THR A 1 97 ? -3.976 12.919 0.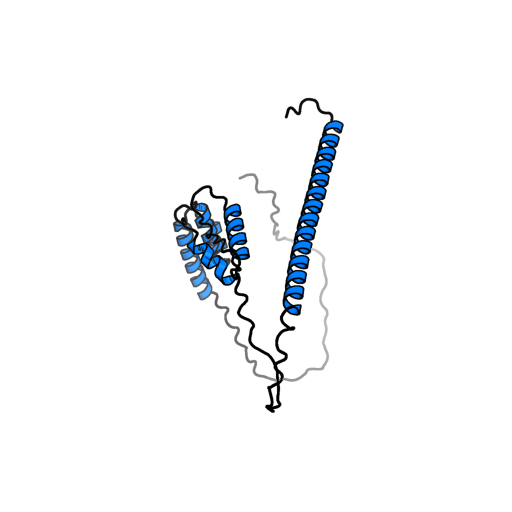300 1.00 79.12 97 THR A N 1
ATOM 759 C CA . THR A 1 97 ? -4.681 12.475 -0.912 1.00 79.12 97 THR A CA 1
ATOM 760 C C . THR A 1 97 ? -3.690 11.796 -1.853 1.00 79.12 97 THR A C 1
ATOM 762 O O . THR A 1 97 ? -2.598 12.324 -2.047 1.00 79.12 97 THR A O 1
ATOM 765 N N . TYR A 1 98 ? -4.046 10.635 -2.407 1.00 76.38 98 TYR A N 1
ATOM 766 C CA . TYR A 1 98 ? -3.253 9.982 -3.452 1.00 76.38 98 TYR A CA 1
ATOM 767 C C . TYR A 1 98 ? -3.661 10.573 -4.802 1.00 76.38 98 TYR A C 1
ATOM 769 O O . TYR A 1 98 ? -4.752 10.279 -5.302 1.00 76.38 98 TYR A O 1
ATOM 777 N N . ALA A 1 99 ? -2.840 11.485 -5.326 1.00 64.81 99 ALA A N 1
ATOM 778 C CA . ALA A 1 99 ? -3.267 12.375 -6.395 1.00 64.81 99 ALA A CA 1
ATOM 779 C C . ALA A 1 99 ? -2.950 11.849 -7.803 1.00 64.81 99 ALA A C 1
ATOM 781 O O . ALA A 1 99 ? -3.846 11.916 -8.634 1.00 64.81 99 ALA A O 1
ATOM 782 N N . GLU A 1 100 ? -1.756 11.328 -8.121 1.00 60.53 100 GLU A N 1
ATOM 783 C CA . GLU A 1 100 ? -1.361 11.129 -9.535 1.00 60.53 100 GLU A CA 1
ATOM 784 C C . GLU A 1 100 ? -0.315 10.020 -9.789 1.00 60.53 100 GLU A C 1
ATOM 786 O O . GLU A 1 100 ? 0.297 9.468 -8.871 1.00 60.53 100 GLU A O 1
ATOM 791 N N . GLU A 1 101 ? -0.115 9.704 -11.076 1.00 52.16 101 GLU A N 1
ATOM 792 C CA . GLU A 1 101 ? 0.902 8.787 -11.603 1.00 52.16 101 GLU A CA 1
ATOM 793 C C . GLU A 1 101 ? 2.315 9.259 -11.209 1.00 52.16 101 GLU A C 1
ATOM 795 O O . GLU A 1 101 ? 2.795 10.298 -11.658 1.00 52.16 101 GLU A O 1
ATOM 800 N N . GLY A 1 102 ? 2.984 8.491 -10.344 1.00 57.44 102 GLY A N 1
ATOM 801 C CA . GLY A 1 102 ? 4.330 8.795 -9.840 1.00 57.44 102 GLY A CA 1
ATOM 802 C C . GLY A 1 102 ? 4.409 9.070 -8.337 1.00 57.44 102 GLY A C 1
ATOM 803 O O . GLY A 1 102 ? 5.517 9.138 -7.806 1.00 57.44 102 GLY A O 1
ATOM 804 N N . ASP A 1 103 ? 3.276 9.169 -7.635 1.00 67.12 103 ASP A N 1
ATOM 805 C CA . ASP A 1 103 ? 3.281 9.212 -6.172 1.00 67.12 103 ASP A CA 1
ATOM 806 C C . ASP A 1 103 ? 3.632 7.822 -5.614 1.00 67.12 103 ASP A C 1
ATOM 808 O O . ASP A 1 103 ? 2.998 6.821 -5.965 1.00 67.12 103 ASP A O 1
ATOM 812 N N . ASP A 1 104 ? 4.658 7.752 -4.758 1.00 79.94 104 ASP A N 1
ATOM 813 C CA . ASP A 1 104 ? 5.104 6.505 -4.129 1.00 79.94 104 ASP A CA 1
ATOM 814 C C . ASP A 1 104 ? 3.986 5.949 -3.228 1.00 79.94 104 ASP A C 1
ATOM 816 O O . ASP A 1 104 ? 3.676 6.559 -2.193 1.00 79.94 104 ASP A O 1
ATOM 820 N N . PRO A 1 105 ? 3.396 4.783 -3.565 1.00 81.19 105 PRO A N 1
ATOM 821 C CA . PRO A 1 105 ? 2.351 4.175 -2.749 1.00 81.19 105 PRO A CA 1
ATOM 822 C C . PRO A 1 105 ? 2.830 3.915 -1.320 1.00 81.19 105 PRO A C 1
ATOM 824 O O . PRO A 1 105 ? 2.059 4.054 -0.374 1.00 81.19 105 PRO A O 1
ATOM 827 N N . THR A 1 106 ? 4.115 3.599 -1.148 1.00 80.94 106 THR A N 1
ATOM 828 C CA . THR A 1 106 ? 4.727 3.339 0.160 1.00 80.94 106 THR A CA 1
ATOM 829 C C . THR A 1 106 ? 4.769 4.612 1.000 1.00 80.94 106 THR A C 1
ATOM 831 O O . THR A 1 106 ? 4.327 4.622 2.149 1.00 80.94 106 THR A O 1
ATOM 834 N N . GLY A 1 107 ? 5.240 5.714 0.415 1.00 84.00 107 GLY A N 1
ATOM 835 C CA . GLY A 1 107 ? 5.256 7.029 1.042 1.00 84.00 107 GLY A CA 1
ATOM 836 C C . GLY A 1 107 ? 3.859 7.552 1.378 1.00 84.00 107 GLY A C 1
ATOM 837 O O . GLY A 1 107 ? 3.679 8.176 2.426 1.00 84.00 107 GLY A O 1
ATOM 838 N N . TRP A 1 108 ? 2.855 7.280 0.540 1.00 87.88 108 TRP A N 1
ATOM 839 C CA . TRP A 1 108 ? 1.465 7.620 0.852 1.00 87.88 108 TRP A CA 1
ATOM 840 C C . TRP A 1 108 ?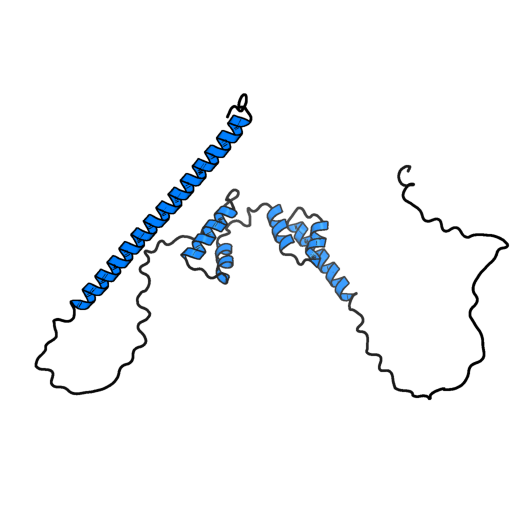 0.919 6.791 2.021 1.00 87.88 108 TRP A C 1
ATOM 842 O O . TRP A 1 108 ? 0.357 7.370 2.953 1.00 87.88 108 TRP A O 1
ATOM 852 N N . ILE A 1 109 ? 1.152 5.472 2.026 1.00 87.81 109 ILE A N 1
ATOM 853 C CA . ILE A 1 109 ? 0.767 4.583 3.135 1.00 87.81 109 ILE A CA 1
ATOM 854 C C . ILE A 1 109 ? 1.388 5.074 4.442 1.00 87.81 109 ILE A C 1
ATOM 856 O O . ILE A 1 109 ? 0.669 5.257 5.418 1.00 87.81 109 ILE A O 1
ATOM 860 N N . PHE A 1 110 ? 2.688 5.377 4.451 1.00 89.75 110 PHE A N 1
ATOM 861 C CA . PHE A 1 110 ? 3.369 5.871 5.646 1.00 89.75 110 PHE A CA 1
ATOM 862 C C . PHE A 1 110 ? 2.744 7.173 6.173 1.00 89.75 110 PHE A C 1
ATOM 864 O O . PHE A 1 110 ? 2.453 7.295 7.361 1.00 89.75 110 PHE A O 1
ATOM 871 N N . LYS A 1 111 ? 2.462 8.146 5.295 1.00 86.88 111 LYS A N 1
ATOM 872 C CA . LYS A 1 111 ? 1.787 9.398 5.687 1.00 86.88 111 LYS A CA 1
ATOM 873 C C . LYS A 1 111 ? 0.377 9.142 6.233 1.00 86.88 111 LYS A C 1
ATOM 875 O O . LYS A 1 111 ? -0.030 9.799 7.191 1.00 86.88 111 LYS A O 1
ATOM 880 N N . ALA A 1 112 ? -0.363 8.204 5.642 1.00 89.25 112 ALA A N 1
ATOM 881 C CA . ALA A 1 112 ? -1.689 7.814 6.110 1.00 89.25 112 ALA A CA 1
ATOM 882 C C . ALA A 1 112 ? -1.625 7.114 7.479 1.00 89.25 112 ALA A C 1
ATOM 884 O O . ALA A 1 112 ? -2.436 7.411 8.352 1.00 89.25 112 ALA A O 1
ATOM 885 N N . GLU A 1 113 ? -0.636 6.249 7.707 1.00 90.56 113 GLU A N 1
ATOM 886 C CA . GLU A 1 113 ? -0.396 5.598 9.000 1.00 90.56 113 GLU A CA 1
ATOM 887 C C . GLU A 1 113 ? -0.074 6.612 10.095 1.00 90.56 113 GLU A C 1
ATOM 889 O O . GLU A 1 113 ? -0.715 6.594 11.146 1.00 90.56 113 GLU A O 1
ATOM 894 N N . GLN A 1 114 ? 0.834 7.551 9.819 1.00 89.00 114 GLN A N 1
ATOM 895 C CA . GLN A 1 114 ? 1.161 8.639 10.743 1.00 89.00 114 GLN A CA 1
ATOM 896 C C . GLN A 1 114 ? -0.063 9.505 11.058 1.00 89.00 114 GLN A C 1
ATOM 898 O O . GLN A 1 114 ? -0.278 9.897 12.205 1.00 89.00 114 GLN A O 1
ATOM 903 N N . TYR A 1 115 ? -0.919 9.758 10.064 1.00 88.75 115 TYR A N 1
ATOM 904 C CA . TYR A 1 115 ? -2.189 10.440 10.287 1.00 88.75 115 TYR A CA 1
ATOM 905 C C . TYR A 1 115 ? -3.119 9.638 11.207 1.00 88.75 115 TYR A C 1
ATOM 907 O O . TYR A 1 115 ? -3.692 10.198 12.142 1.00 88.75 115 TYR A O 1
ATOM 915 N N . PHE A 1 116 ? -3.289 8.337 10.952 1.00 91.88 116 PHE A N 1
ATOM 916 C CA . PHE A 1 116 ? -4.156 7.479 11.757 1.00 91.88 116 PHE A CA 1
ATOM 917 C C . PHE A 1 116 ? -3.679 7.366 13.201 1.00 91.88 116 PHE A C 1
ATOM 919 O O . PHE A 1 116 ? -4.511 7.339 14.105 1.00 91.88 116 PHE A O 1
ATOM 926 N N . GLU A 1 117 ? -2.369 7.298 13.417 1.00 89.31 117 GLU A N 1
ATOM 927 C CA . GLU A 1 117 ? -1.763 7.249 14.744 1.00 89.31 117 GLU A CA 1
ATOM 928 C C . GLU A 1 117 ? -1.950 8.578 15.484 1.00 89.31 117 GLU A C 1
ATOM 930 O O . GLU A 1 117 ? -2.459 8.592 16.605 1.00 89.31 117 GLU A O 1
ATOM 935 N N . PHE A 1 118 ? -1.665 9.702 14.820 1.00 87.69 118 PHE A N 1
ATOM 936 C CA . PHE A 1 118 ? -1.816 11.032 15.407 1.00 87.69 118 PHE A CA 1
ATOM 937 C C . PHE A 1 118 ? -3.275 11.378 15.746 1.00 87.69 118 PHE A C 1
ATOM 939 O O . PHE A 1 118 ? -3.554 11.934 16.806 1.00 87.69 118 PHE A O 1
ATOM 946 N N . GLN A 1 119 ? -4.221 11.038 14.865 1.00 84.12 119 GLN A N 1
ATOM 947 C CA . GLN A 1 119 ? -5.656 11.281 15.074 1.00 84.12 119 GLN A CA 1
ATOM 948 C C . GLN A 1 119 ? -6.352 10.155 15.861 1.00 84.12 119 GLN A C 1
ATOM 950 O O . GLN A 1 119 ? -7.560 10.226 16.081 1.00 84.12 119 GLN A O 1
ATOM 955 N N . ASN A 1 120 ? -5.612 9.119 16.274 1.00 86.25 120 ASN A N 1
ATOM 956 C CA . ASN A 1 120 ? -6.124 7.936 16.971 1.00 86.25 120 ASN A CA 1
ATOM 957 C C . ASN A 1 120 ? -7.340 7.295 16.261 1.00 86.25 120 ASN A C 1
ATOM 959 O O . ASN A 1 120 ? -8.383 7.024 16.857 1.00 86.25 120 ASN A O 1
ATOM 963 N N . ILE A 1 121 ? -7.218 7.086 14.946 1.00 87.44 121 ILE A N 1
ATOM 964 C CA . ILE A 1 121 ? -8.255 6.456 14.121 1.00 87.44 121 ILE A CA 1
ATOM 965 C C . ILE A 1 121 ? -8.241 4.942 14.355 1.00 87.44 121 ILE A C 1
ATOM 967 O O . ILE A 1 121 ? -7.231 4.266 14.119 1.00 87.44 121 ILE A O 1
ATOM 971 N N . GLU A 1 122 ? -9.383 4.392 14.765 1.00 87.31 122 GLU A N 1
ATOM 972 C CA . GLU A 1 122 ? -9.578 2.951 14.948 1.00 87.31 122 GLU A CA 1
ATOM 973 C C . GLU A 1 122 ? -9.414 2.178 13.631 1.00 87.31 122 GLU A C 1
ATOM 975 O O . GLU A 1 122 ? -9.834 2.638 12.564 1.00 87.31 122 GLU A O 1
ATOM 980 N N . ALA A 1 123 ? -8.852 0.968 13.703 1.00 85.06 123 ALA A N 1
ATOM 981 C CA . ALA A 1 123 ? -8.513 0.149 12.535 1.00 85.06 123 ALA A CA 1
ATOM 982 C C . ALA A 1 123 ? -9.690 -0.069 11.562 1.00 85.06 123 ALA A C 1
ATOM 984 O O . ALA A 1 123 ? -9.504 0.004 10.349 1.00 85.06 123 ALA A O 1
ATOM 985 N N . ASN A 1 124 ? -10.909 -0.250 12.079 1.00 88.50 124 ASN A N 1
ATOM 986 C CA . ASN A 1 124 ? -12.135 -0.417 11.288 1.00 88.50 124 ASN A CA 1
ATOM 987 C C . ASN A 1 124 ? -12.497 0.812 10.438 1.00 88.50 124 ASN A C 1
ATOM 989 O O . ASN A 1 124 ? -13.170 0.657 9.423 1.00 88.50 124 ASN A O 1
ATOM 993 N N . ARG A 1 125 ? -12.066 2.022 10.821 1.00 86.19 125 ARG A N 1
ATOM 994 C CA . ARG A 1 125 ? -12.342 3.259 10.067 1.00 86.19 125 ARG A CA 1
ATOM 995 C C . ARG A 1 125 ? -11.219 3.651 9.111 1.00 86.19 125 ARG A C 1
ATOM 997 O O . ARG A 1 125 ? -11.474 4.406 8.176 1.00 86.19 125 ARG A O 1
ATOM 1004 N N . ARG A 1 126 ? -9.999 3.140 9.308 1.00 90.06 126 ARG A N 1
ATOM 1005 C CA . ARG A 1 126 ? -8.808 3.521 8.524 1.00 90.06 126 ARG A CA 1
ATOM 1006 C C . ARG A 1 126 ? -8.989 3.286 7.030 1.00 90.06 126 ARG A C 1
ATOM 1008 O O . ARG A 1 126 ? -8.793 4.202 6.244 1.00 90.06 126 ARG A O 1
ATOM 1015 N N . VAL A 1 127 ? -9.415 2.081 6.648 1.00 86.75 127 VAL A N 1
ATOM 1016 C CA . VAL A 1 127 ? -9.595 1.700 5.235 1.00 86.75 127 VAL A CA 1
ATOM 1017 C C . VAL A 1 127 ? -10.682 2.541 4.573 1.00 86.75 127 VAL A C 1
ATOM 1019 O O . VAL A 1 127 ? -10.502 3.023 3.459 1.00 86.75 127 VAL A O 1
ATOM 1022 N N . GLN A 1 128 ? -11.793 2.764 5.277 1.00 82.75 128 GLN A N 1
ATOM 1023 C CA . GLN A 1 128 ? -12.880 3.593 4.774 1.00 82.75 128 GLN A CA 1
ATOM 1024 C C . GLN A 1 128 ? -12.411 5.037 4.552 1.00 82.75 128 GLN A C 1
ATOM 1026 O O . GLN A 1 128 ? -12.645 5.596 3.485 1.00 82.75 128 GLN A O 1
ATOM 1031 N N . LEU A 1 129 ? -11.699 5.622 5.519 1.00 83.69 129 LEU A N 1
ATOM 1032 C CA . LEU A 1 129 ? -11.162 6.975 5.390 1.00 83.69 129 LEU A CA 1
ATOM 1033 C C . LEU A 1 129 ? -10.138 7.071 4.250 1.00 83.69 129 LEU A C 1
ATOM 1035 O O . LEU A 1 129 ? -10.253 7.956 3.410 1.00 83.69 129 LEU A O 1
ATOM 1039 N N . ALA A 1 130 ? -9.208 6.118 4.163 1.00 86.00 130 ALA A N 1
ATOM 1040 C CA . ALA A 1 130 ? -8.247 6.020 3.067 1.00 86.00 130 ALA A CA 1
ATOM 1041 C C . ALA A 1 130 ? -8.939 5.952 1.697 1.00 86.00 130 ALA A C 1
ATOM 1043 O O . ALA A 1 130 ? -8.518 6.636 0.770 1.00 86.00 130 ALA A O 1
ATOM 1044 N N . SER A 1 131 ? -10.031 5.187 1.581 1.00 82.31 131 SER A N 1
ATOM 1045 C CA . SER A 1 131 ? -10.749 5.015 0.313 1.00 82.31 131 SER A CA 1
ATOM 1046 C C . SER A 1 131 ? -11.353 6.310 -0.235 1.00 82.31 131 SER A C 1
ATOM 1048 O O . SER A 1 131 ? -11.317 6.525 -1.442 1.00 82.31 131 SER A O 1
ATOM 1050 N N . PHE A 1 132 ? -11.829 7.213 0.631 1.00 79.38 132 PHE A N 1
ATOM 1051 C CA . PHE A 1 132 ? -12.345 8.524 0.214 1.00 79.38 132 PHE A CA 1
ATOM 1052 C C . PHE A 1 132 ? -11.256 9.465 -0.316 1.00 79.38 132 PHE A C 1
ATOM 1054 O O . PHE A 1 132 ? -11.567 10.473 -0.947 1.00 79.38 132 PHE A O 1
ATOM 1061 N N . HIS A 1 133 ? -9.989 9.150 -0.051 1.00 77.38 133 HIS A N 1
ATOM 1062 C CA . HIS A 1 133 ? -8.832 9.968 -0.400 1.00 77.38 133 HIS A CA 1
ATOM 1063 C C . HIS A 1 133 ? -7.934 9.317 -1.466 1.00 77.38 133 HIS A C 1
ATOM 1065 O O . HIS A 1 133 ? -6.847 9.820 -1.755 1.00 77.38 133 HIS A O 1
ATOM 1071 N N . LEU A 1 134 ? -8.407 8.229 -2.083 1.00 76.69 134 LEU A N 1
ATOM 1072 C CA . LEU A 1 134 ? -7.876 7.671 -3.325 1.00 76.69 134 LEU A CA 1
ATOM 1073 C C . LEU A 1 134 ? -8.603 8.344 -4.499 1.00 76.69 134 LEU A C 1
ATOM 1075 O O . LEU A 1 134 ? -9.616 7.845 -4.982 1.00 76.69 134 LEU A O 1
ATOM 1079 N N . THR A 1 135 ? -8.133 9.518 -4.925 1.00 65.94 135 THR A N 1
ATOM 1080 C CA . THR A 1 135 ? -8.872 10.375 -5.872 1.00 65.94 135 THR A CA 1
ATOM 1081 C C . THR A 1 135 ? -8.732 9.992 -7.343 1.00 65.94 135 THR A C 1
ATOM 1083 O O . THR A 1 135 ? -9.418 10.582 -8.164 1.00 65.94 135 THR A O 1
ATOM 1086 N N . ASN A 1 136 ? -7.908 9.000 -7.689 1.00 58.38 136 ASN A N 1
ATOM 1087 C CA . ASN A 1 136 ? -7.705 8.573 -9.075 1.00 58.38 136 ASN A CA 1
ATOM 1088 C C . ASN A 1 136 ? -7.613 7.047 -9.193 1.00 58.38 136 ASN A C 1
ATOM 1090 O O . ASN A 1 136 ? -6.544 6.491 -9.428 1.00 58.38 136 ASN A O 1
ATOM 1094 N N . VAL A 1 137 ? -8.748 6.351 -9.071 1.00 60.44 137 VAL A N 1
ATOM 1095 C CA . VAL A 1 137 ? -8.831 4.963 -9.572 1.00 60.44 137 VAL A CA 1
ATOM 1096 C C . VAL A 1 137 ? -8.783 4.956 -11.110 1.00 60.44 137 VAL A C 1
ATOM 1098 O O . VAL A 1 137 ? -8.266 4.014 -11.703 1.00 60.44 137 VAL A O 1
ATOM 1101 N N . ASP A 1 138 ? -9.229 6.047 -11.743 1.00 63.56 138 ASP A N 1
ATOM 1102 C CA . ASP A 1 138 ? -9.296 6.217 -13.202 1.00 63.56 138 ASP A CA 1
ATOM 1103 C C . ASP A 1 138 ? -7.920 6.403 -13.875 1.00 63.56 138 ASP A C 1
ATOM 1105 O O . ASP A 1 138 ? -7.805 6.249 -15.089 1.00 63.56 138 ASP A O 1
ATOM 1109 N N . GLY A 1 139 ? -6.873 6.715 -13.099 1.00 61.38 139 GLY A N 1
ATOM 1110 C CA . GLY A 1 139 ? -5.492 6.881 -13.577 1.00 61.38 139 GLY A CA 1
ATOM 1111 C C . GLY A 1 139 ? -4.559 5.712 -13.246 1.00 61.38 139 GLY A C 1
ATOM 1112 O O . GLY A 1 139 ? -3.368 5.782 -13.541 1.00 61.38 139 GLY A O 1
ATOM 1113 N N . LEU A 1 140 ? -5.059 4.650 -12.604 1.00 69.56 140 LEU A N 1
ATOM 1114 C CA . LEU A 1 140 ? -4.224 3.501 -12.259 1.00 69.56 140 LEU A CA 1
ATOM 1115 C C . LEU A 1 140 ? -3.904 2.666 -13.508 1.00 69.56 140 LEU A C 1
ATOM 1117 O O . LEU A 1 140 ? -4.803 2.394 -14.308 1.00 69.56 140 LEU A O 1
ATOM 1121 N N . PRO A 1 141 ? -2.655 2.186 -13.656 1.00 81.94 141 PRO A N 1
ATOM 1122 C CA . PRO A 1 141 ? -2.290 1.286 -14.740 1.00 81.94 141 PRO A CA 1
ATOM 1123 C C . PRO A 1 141 ? -3.226 0.070 -14.814 1.00 81.94 141 PRO A C 1
ATOM 1125 O O . PRO A 1 141 ? -3.512 -0.579 -13.805 1.00 81.94 141 PRO A O 1
ATOM 1128 N N . GLU A 1 142 ? -3.700 -0.275 -16.012 1.00 84.25 142 GLU A N 1
ATOM 1129 C CA . GLU A 1 142 ? -4.714 -1.325 -16.190 1.00 84.25 142 GLU A CA 1
ATOM 1130 C C . GLU A 1 142 ? -4.249 -2.698 -15.672 1.00 84.25 142 GLU A C 1
ATOM 1132 O O . GLU A 1 142 ? -5.031 -3.455 -15.101 1.00 84.25 142 GLU A O 1
ATOM 1137 N N . ASN A 1 143 ? -2.953 -2.996 -15.771 1.00 87.38 143 ASN A N 1
ATOM 1138 C CA . ASN A 1 143 ? -2.339 -4.189 -15.185 1.00 87.38 143 ASN A CA 1
ATOM 1139 C C . ASN A 1 143 ? -2.474 -4.242 -13.653 1.00 87.38 143 ASN A C 1
ATOM 1141 O O . ASN A 1 143 ? -2.631 -5.329 -13.094 1.00 87.38 143 ASN A O 1
ATOM 1145 N N . PHE A 1 144 ? -2.430 -3.095 -12.973 1.00 86.31 144 PHE A N 1
ATOM 1146 C CA . PHE A 1 144 ? -2.671 -3.020 -11.535 1.00 86.31 144 PHE A CA 1
ATOM 1147 C C . PHE A 1 144 ? -4.140 -3.305 -11.216 1.00 86.31 144 PHE A C 1
ATOM 1149 O O . PHE A 1 144 ? -4.422 -4.132 -10.352 1.00 86.31 144 PHE A O 1
ATOM 1156 N N . LEU A 1 145 ? -5.075 -2.711 -11.965 1.00 88.62 145 LEU A N 1
ATOM 1157 C CA . LEU A 1 145 ? -6.513 -2.964 -11.810 1.00 88.62 145 LEU A CA 1
ATOM 1158 C C . LEU A 1 145 ? -6.867 -4.439 -12.056 1.00 88.62 145 LEU A C 1
ATOM 1160 O O . LEU A 1 145 ? -7.616 -5.033 -11.279 1.00 88.62 145 LEU A O 1
ATOM 1164 N N . VAL A 1 146 ? -6.275 -5.055 -13.084 1.00 92.12 146 VAL A N 1
ATOM 1165 C CA . VAL A 1 146 ? -6.370 -6.499 -13.349 1.00 92.12 146 VAL A CA 1
ATOM 1166 C C . VAL A 1 146 ? -5.826 -7.303 -12.165 1.00 92.12 146 VAL A C 1
ATOM 1168 O O . VAL A 1 146 ? -6.482 -8.238 -11.706 1.00 92.12 146 VAL A O 1
ATOM 1171 N N . GLY A 1 147 ? -4.666 -6.921 -11.625 1.00 91.88 147 GLY A N 1
ATOM 1172 C CA . GLY A 1 147 ? -4.065 -7.559 -10.454 1.00 91.88 147 GLY A CA 1
ATOM 1173 C C . GLY A 1 147 ? -4.955 -7.487 -9.211 1.00 91.88 147 GLY A C 1
ATOM 1174 O O . GLY A 1 147 ? -5.189 -8.511 -8.570 1.00 91.88 147 GLY A O 1
ATOM 1175 N N . CYS A 1 148 ? -5.509 -6.312 -8.902 1.00 91.38 148 CYS A N 1
ATOM 1176 C CA . CYS A 1 148 ? -6.452 -6.117 -7.801 1.00 91.38 148 CYS A CA 1
ATOM 1177 C C . CYS A 1 148 ? -7.726 -6.943 -7.985 1.00 91.38 148 CYS A C 1
ATOM 1179 O O . CYS A 1 148 ? -8.179 -7.589 -7.039 1.00 91.38 148 CYS A O 1
ATOM 1181 N N . PHE A 1 149 ? -8.279 -6.963 -9.201 1.00 95.56 149 PHE A N 1
ATOM 1182 C CA . PHE A 1 149 ? -9.458 -7.760 -9.515 1.00 95.56 149 PHE A CA 1
ATOM 1183 C C . PHE A 1 149 ? -9.188 -9.253 -9.300 1.00 95.56 149 PHE A C 1
ATOM 1185 O O . PHE A 1 149 ? -9.889 -9.886 -8.515 1.00 95.56 149 PHE A O 1
ATOM 1192 N N . ILE A 1 150 ? -8.134 -9.805 -9.916 1.00 95.44 150 ILE A N 1
ATOM 1193 C CA . ILE A 1 150 ? -7.754 -11.222 -9.779 1.00 95.44 150 ILE A CA 1
ATOM 1194 C C . ILE A 1 150 ? -7.459 -11.573 -8.314 1.00 95.44 150 ILE A C 1
ATOM 1196 O O . ILE A 1 150 ? -7.883 -12.629 -7.844 1.00 95.44 150 ILE A O 1
ATOM 1200 N N . ALA A 1 151 ? -6.777 -10.698 -7.570 1.00 93.44 151 ALA A N 1
ATOM 1201 C CA . ALA A 1 151 ? -6.480 -10.909 -6.154 1.00 93.44 151 ALA A CA 1
ATOM 1202 C C . ALA A 1 151 ? -7.742 -10.969 -5.275 1.00 93.44 151 ALA A C 1
ATOM 1204 O O . ALA A 1 151 ? -7.738 -11.685 -4.274 1.00 93.44 151 ALA A O 1
ATOM 1205 N N . GLY A 1 152 ? -8.810 -10.257 -5.654 1.00 94.44 152 GLY A N 1
ATOM 1206 C CA . GLY A 1 152 ? -10.103 -10.263 -4.964 1.00 94.44 152 GLY A CA 1
ATOM 1207 C C . GLY A 1 152 ? -11.027 -11.437 -5.317 1.00 94.44 152 GLY A C 1
ATOM 1208 O O . GLY A 1 152 ? -12.054 -11.617 -4.660 1.00 94.44 152 GLY A O 1
ATOM 1209 N N . LEU A 1 153 ? -10.699 -12.245 -6.332 1.00 95.94 153 LEU A N 1
ATOM 1210 C CA . LEU A 1 153 ? -11.499 -13.413 -6.711 1.00 95.94 153 LEU A CA 1
ATOM 1211 C C . LEU A 1 153 ? -11.278 -14.592 -5.754 1.00 95.94 153 LEU A C 1
ATOM 1213 O O . LEU A 1 153 ? -10.184 -14.812 -5.236 1.00 95.94 153 LEU A O 1
ATOM 1217 N N . LYS A 1 154 ? -12.317 -15.418 -5.577 1.00 94.12 154 LYS A N 1
ATOM 1218 C CA . LYS A 1 154 ? -12.215 -16.706 -4.866 1.00 94.12 154 LYS A CA 1
ATOM 1219 C C . LYS A 1 154 ? -11.163 -17.591 -5.528 1.00 94.12 154 LYS A C 1
ATOM 1221 O O . LYS A 1 154 ? -11.129 -17.643 -6.753 1.00 94.12 154 LYS A O 1
ATOM 1226 N N . ASP A 1 155 ? -10.410 -18.370 -4.750 1.00 93.69 155 ASP A N 1
ATOM 1227 C CA . ASP A 1 155 ? -9.357 -19.263 -5.267 1.00 93.69 155 ASP A CA 1
ATOM 1228 C C . ASP A 1 155 ? -9.827 -20.155 -6.426 1.00 93.69 155 ASP A C 1
ATOM 1230 O O . ASP A 1 155 ? -9.143 -20.254 -7.443 1.00 93.69 155 ASP A O 1
ATOM 1234 N N . GLU A 1 156 ? -11.033 -20.725 -6.312 1.00 89.88 156 GLU A N 1
ATOM 1235 C CA . GLU A 1 156 ? -11.642 -21.591 -7.336 1.00 89.88 156 GLU A CA 1
ATOM 1236 C C . GLU A 1 156 ? -11.877 -20.893 -8.692 1.00 89.88 156 GLU A C 1
ATOM 1238 O O . GLU A 1 156 ? -11.957 -21.560 -9.718 1.00 89.88 156 GLU A O 1
ATOM 1243 N N . ILE A 1 157 ? -11.998 -19.562 -8.707 1.00 95.12 157 ILE A N 1
ATOM 1244 C CA . ILE A 1 157 ? -12.165 -18.746 -9.921 1.00 95.12 157 ILE A CA 1
ATOM 1245 C C . ILE A 1 157 ? -10.823 -18.111 -10.306 1.00 95.12 157 ILE A C 1
ATOM 1247 O O . ILE A 1 157 ? -10.461 -18.080 -11.478 1.00 95.12 157 ILE A O 1
ATOM 1251 N N . ARG A 1 158 ? -10.060 -17.634 -9.316 1.00 96.06 158 ARG A N 1
ATOM 1252 C CA . ARG A 1 158 ? -8.792 -16.917 -9.469 1.00 96.06 158 ARG A CA 1
ATOM 1253 C C . ARG A 1 158 ? -7.777 -17.705 -10.288 1.00 96.06 158 ARG A C 1
ATOM 1255 O O . ARG A 1 158 ? -7.201 -17.144 -11.216 1.00 96.06 158 ARG A O 1
ATOM 1262 N N . LEU A 1 159 ? -7.582 -18.988 -9.967 1.00 94.50 159 LEU A N 1
ATOM 1263 C CA . LEU A 1 159 ? -6.633 -19.838 -10.694 1.00 94.50 159 LEU A CA 1
ATOM 1264 C C . LEU A 1 159 ? -7.025 -19.961 -12.171 1.00 94.50 159 LEU A C 1
ATOM 1266 O O . LEU A 1 159 ? -6.187 -19.768 -13.051 1.00 94.50 159 LEU A O 1
ATOM 1270 N N . ASP A 1 160 ? -8.302 -20.219 -12.445 1.00 94.81 160 ASP A N 1
ATOM 1271 C CA . ASP A 1 160 ? -8.800 -20.394 -13.808 1.00 94.81 160 ASP A CA 1
ATOM 1272 C C . ASP A 1 160 ? -8.732 -19.084 -14.615 1.00 94.81 160 ASP A C 1
ATOM 1274 O O . ASP A 1 160 ? -8.379 -19.113 -15.794 1.00 94.81 160 ASP A O 1
ATOM 1278 N N . VAL A 1 161 ? -9.000 -17.929 -13.992 1.00 96.94 161 VAL A N 1
ATOM 1279 C CA . VAL A 1 161 ? -8.845 -16.609 -14.632 1.00 96.94 161 VAL A CA 1
ATOM 1280 C C . VAL A 1 161 ? -7.375 -16.341 -14.946 1.00 96.94 161 VAL A C 1
ATOM 1282 O O . VAL A 1 161 ? -7.049 -15.914 -16.052 1.00 96.94 161 VAL A O 1
ATOM 1285 N N . GLN A 1 162 ? -6.467 -16.644 -14.017 1.00 93.50 162 GLN A N 1
ATOM 1286 C CA . GLN A 1 162 ? -5.033 -16.416 -14.192 1.00 93.50 162 GLN A CA 1
ATOM 1287 C C . GLN A 1 162 ? -4.443 -17.258 -15.334 1.00 93.50 162 GLN A C 1
ATOM 1289 O O . GLN A 1 162 ? -3.590 -16.776 -16.079 1.00 93.50 162 GLN A O 1
ATOM 1294 N N . VAL A 1 163 ? -4.942 -18.483 -15.536 1.00 95.38 163 VAL A N 1
ATOM 1295 C CA . VAL A 1 163 ? -4.566 -19.335 -16.679 1.00 95.38 163 VAL A CA 1
ATOM 1296 C C . 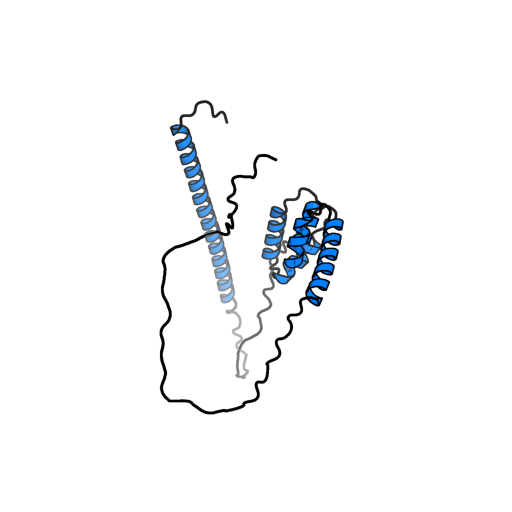VAL A 1 163 ? -4.967 -18.706 -18.017 1.00 95.38 163 VAL A C 1
ATOM 1298 O O . VAL A 1 163 ? -4.276 -18.904 -19.016 1.00 95.38 163 VAL A O 1
ATOM 1301 N N . LYS A 1 164 ? -6.059 -17.934 -18.058 1.00 94.00 164 LYS A N 1
ATOM 1302 C CA . LYS A 1 164 ? -6.510 -17.243 -19.276 1.00 94.00 164 LYS A CA 1
ATOM 1303 C C . LYS A 1 164 ? -5.697 -15.995 -19.610 1.00 94.00 164 LYS A C 1
ATOM 1305 O O . LYS A 1 164 ? -5.839 -15.509 -20.724 1.00 94.00 164 LYS A O 1
ATOM 1310 N N . GLN A 1 165 ? -4.821 -15.540 -18.708 1.00 93.12 165 GLN A N 1
ATOM 1311 C CA . GLN A 1 165 ? -3.907 -14.412 -18.935 1.00 93.12 165 GLN A CA 1
ATOM 1312 C C . GLN A 1 165 ? -4.615 -13.164 -19.506 1.00 93.12 165 GLN A C 1
ATOM 1314 O O . GLN A 1 165 ? -4.196 -12.652 -20.550 1.00 93.12 165 GLN A O 1
ATOM 1319 N N . PRO A 1 166 ? -5.696 -12.679 -18.863 1.00 93.88 166 PRO A N 1
ATOM 1320 C CA . PRO A 1 166 ? -6.400 -11.505 -19.350 1.00 93.88 166 PRO A CA 1
ATOM 1321 C C . PRO A 1 166 ? -5.493 -10.273 -19.275 1.00 93.88 166 PRO A C 1
ATOM 1323 O O . PRO A 1 166 ? -4.762 -10.078 -18.302 1.00 93.88 166 PRO A O 1
ATOM 1326 N N . ARG A 1 167 ? -5.534 -9.438 -20.315 1.00 90.69 167 ARG A N 1
ATOM 1327 C CA . ARG A 1 167 ? -4.688 -8.234 -20.420 1.00 90.69 167 ARG A CA 1
ATOM 1328 C C . ARG A 1 167 ? -5.418 -6.956 -20.051 1.00 90.69 167 ARG A C 1
ATOM 1330 O O . ARG A 1 167 ? -4.769 -5.943 -19.817 1.00 90.69 167 ARG A O 1
ATOM 1337 N N . THR A 1 168 ? -6.743 -7.022 -20.009 1.00 94.44 168 THR A N 1
ATOM 1338 C CA . THR A 1 168 ? -7.610 -5.887 -19.703 1.00 94.44 168 THR A CA 1
ATOM 1339 C C . THR A 1 168 ? -8.518 -6.200 -18.525 1.00 94.44 168 THR A C 1
ATOM 1341 O O . THR A 1 168 ? -8.817 -7.367 -18.225 1.00 94.44 168 THR A O 1
ATOM 1344 N N . LEU A 1 169 ? -8.994 -5.152 -17.855 1.00 92.25 169 LEU A N 1
ATOM 1345 C CA . LE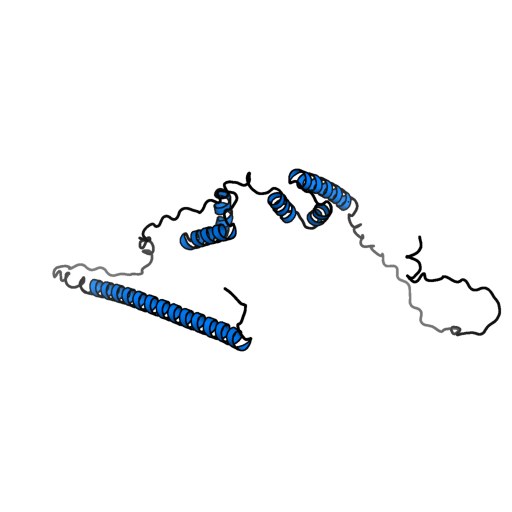U A 1 169 ? -9.934 -5.312 -16.747 1.00 92.25 169 LEU A CA 1
ATOM 1346 C C . LEU A 1 169 ? -11.252 -5.931 -17.240 1.00 92.25 169 LEU A C 1
ATOM 1348 O O . LEU A 1 169 ? -11.777 -6.856 -16.623 1.00 92.25 169 LEU A O 1
ATOM 1352 N N . SER A 1 170 ? -11.744 -5.482 -18.397 1.00 94.38 170 SER A N 1
ATOM 1353 C CA . SER A 1 170 ? -12.976 -5.992 -19.012 1.00 94.38 170 SER A CA 1
ATOM 1354 C C . SER A 1 170 ? -12.884 -7.479 -19.375 1.00 94.38 170 SER A C 1
ATOM 1356 O O . SER A 1 170 ? -13.816 -8.246 -19.113 1.00 94.38 170 SER A O 1
ATOM 1358 N N . GLU A 1 171 ? -11.745 -7.914 -19.919 1.00 96.38 171 GLU A N 1
ATOM 1359 C CA . GLU A 1 171 ? -11.494 -9.325 -20.218 1.00 96.38 171 GLU A CA 1
ATOM 1360 C C . GLU A 1 171 ? -11.449 -10.160 -18.936 1.00 96.38 171 GLU A C 1
ATOM 1362 O O . GLU A 1 171 ? -12.098 -11.201 -18.865 1.00 96.38 171 GLU A O 1
ATOM 1367 N N . SER A 1 172 ? -10.760 -9.673 -17.899 1.00 96.69 172 SER A N 1
ATOM 1368 C CA . SER A 1 172 ? -10.683 -10.348 -16.597 1.00 96.69 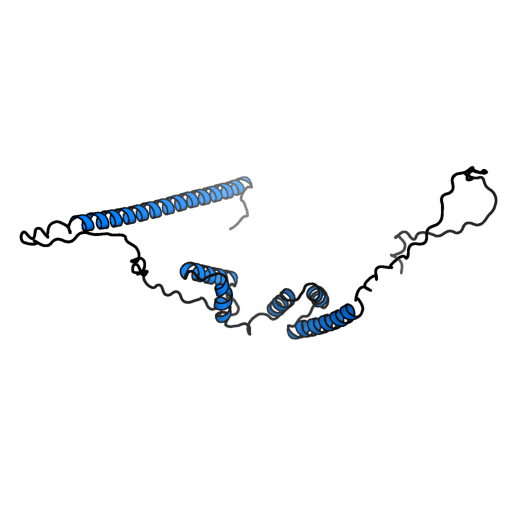172 SER A CA 1
ATOM 1369 C C . SER A 1 172 ? -12.071 -10.571 -15.996 1.00 96.69 172 SER A C 1
ATOM 1371 O O . SER A 1 172 ? -12.385 -11.680 -15.563 1.00 96.69 172 SER A O 1
ATOM 1373 N N . ILE A 1 173 ? -12.921 -9.539 -16.027 1.00 96.69 173 ILE A N 1
ATOM 1374 C CA . ILE A 1 173 ? -14.310 -9.596 -15.552 1.00 96.69 173 ILE A CA 1
ATOM 1375 C C . ILE A 1 173 ? -15.117 -10.615 -16.364 1.00 96.69 173 ILE A C 1
ATOM 1377 O O . ILE A 1 173 ? -15.780 -11.482 -15.795 1.00 96.69 173 ILE A O 1
ATOM 1381 N N . SER A 1 174 ? -15.027 -10.553 -17.692 1.00 96.50 174 SER A N 1
ATOM 1382 C CA . SER A 1 174 ? -15.771 -11.444 -18.592 1.00 96.50 174 SER A CA 1
ATOM 1383 C C . SER A 1 174 ? -15.378 -12.912 -18.398 1.00 96.50 174 SER A C 1
ATOM 1385 O O . SER A 1 174 ? -16.232 -13.793 -18.295 1.00 96.50 174 SER A O 1
ATOM 1387 N N . VAL A 1 175 ? -14.074 -13.177 -18.297 1.00 97.19 175 VAL A N 1
ATOM 1388 C CA . VAL A 1 175 ? -13.524 -14.513 -18.056 1.00 97.19 175 VAL A CA 1
ATOM 1389 C C . VAL A 1 175 ? -13.940 -15.034 -16.679 1.00 97.19 175 VAL A C 1
ATOM 1391 O O . VAL A 1 175 ? -14.349 -16.191 -16.573 1.00 97.19 175 VAL A O 1
ATOM 1394 N N . ALA A 1 176 ? -13.894 -14.194 -15.640 1.00 97.31 176 ALA A N 1
ATOM 1395 C CA . ALA A 1 176 ? -14.330 -14.565 -14.295 1.00 97.31 176 ALA A CA 1
ATOM 1396 C C . ALA A 1 176 ? -15.809 -14.969 -14.262 1.00 97.31 176 ALA A C 1
ATOM 1398 O O . ALA A 1 176 ? -16.134 -16.000 -13.674 1.00 97.31 176 ALA A O 1
ATOM 1399 N N . HIS A 1 177 ? -16.685 -14.227 -14.947 1.00 97.00 177 HIS A N 1
ATOM 1400 C CA . HIS A 1 177 ? -18.098 -14.594 -15.075 1.00 97.00 177 HIS A CA 1
ATOM 1401 C C . HIS A 1 177 ? -18.291 -15.936 -15.784 1.00 97.00 177 HIS A C 1
ATOM 1403 O O . HIS A 1 177 ? -19.036 -16.784 -15.296 1.00 97.00 177 HIS A O 1
ATOM 1409 N N . LEU A 1 178 ? -17.584 -16.168 -16.893 1.00 95.50 178 LEU A N 1
ATOM 1410 C CA . LEU A 1 178 ? -17.682 -17.427 -17.633 1.00 95.50 178 LEU A CA 1
ATOM 1411 C C . LEU A 1 178 ? -17.222 -18.630 -16.789 1.00 95.50 178 LEU A C 1
ATOM 1413 O O . LEU A 1 178 ? -17.815 -19.710 -16.838 1.00 95.50 178 LEU A O 1
ATOM 1417 N N . ILE A 1 179 ? -16.166 -18.448 -15.994 1.00 94.81 179 ILE A N 1
ATOM 1418 C CA . ILE A 1 179 ? -15.663 -19.470 -15.069 1.00 94.81 179 ILE A CA 1
ATOM 1419 C C . ILE A 1 179 ? -16.643 -19.695 -13.920 1.00 94.81 179 ILE A C 1
ATOM 1421 O O . ILE A 1 179 ? -16.906 -20.843 -13.566 1.00 94.81 179 ILE A O 1
ATOM 1425 N N . GLU A 1 180 ? -17.210 -18.633 -13.348 1.00 94.12 180 GLU A N 1
ATOM 1426 C CA . GLU A 1 180 ? -18.212 -18.749 -12.290 1.00 94.12 180 GLU A CA 1
ATOM 1427 C C . GLU A 1 180 ? -19.434 -19.533 -12.778 1.00 94.12 180 GLU A C 1
ATOM 1429 O O . GLU A 1 180 ? -19.886 -20.459 -12.102 1.00 94.12 180 GLU A O 1
ATOM 1434 N N . GLU A 1 181 ? -19.922 -19.225 -13.978 1.00 92.81 181 GLU A N 1
ATOM 1435 C CA . GLU A 1 181 ? -21.035 -19.924 -14.609 1.00 92.81 181 GLU A CA 1
ATOM 1436 C C . GLU A 1 181 ? -20.711 -21.412 -14.832 1.00 92.81 181 GLU A C 1
ATOM 1438 O O . GLU A 1 181 ? -21.466 -22.291 -14.403 1.00 92.81 181 GLU A O 1
ATOM 1443 N N . ARG A 1 182 ? -19.536 -21.725 -15.396 1.00 91.38 182 ARG A N 1
ATOM 1444 C CA . ARG A 1 182 ? -19.046 -23.108 -15.536 1.00 91.38 182 ARG A CA 1
ATOM 1445 C C . ARG A 1 182 ? -19.001 -23.834 -14.186 1.00 91.38 182 ARG A C 1
ATOM 1447 O O . ARG A 1 182 ? -19.436 -24.986 -14.087 1.00 91.38 182 ARG A O 1
ATOM 1454 N N . ASN A 1 183 ? -18.493 -23.177 -13.147 1.00 89.50 183 ASN A N 1
ATOM 1455 C CA . ASN A 1 183 ? -18.360 -23.750 -11.809 1.00 89.50 183 ASN A CA 1
ATOM 1456 C C . ASN A 1 183 ? -19.730 -23.993 -11.157 1.00 89.50 183 ASN A C 1
ATOM 1458 O O . ASN A 1 183 ? -19.905 -24.993 -10.457 1.00 89.50 183 ASN A O 1
ATOM 1462 N N . GLN A 1 184 ? -20.733 -23.149 -11.417 1.00 87.81 184 GLN A N 1
ATOM 1463 C CA . GLN A 1 184 ? -22.109 -23.378 -10.963 1.00 87.81 184 GLN A CA 1
ATOM 1464 C C . GLN A 1 184 ? -22.723 -24.636 -11.589 1.00 87.81 184 GLN A C 1
ATOM 1466 O O . GLN A 1 184 ? -23.351 -25.427 -10.877 1.00 87.81 184 GLN A O 1
ATOM 1471 N N . PHE A 1 185 ? -22.515 -24.869 -12.890 1.00 81.75 185 PHE A N 1
ATOM 1472 C CA . PHE A 1 185 ? -22.976 -26.099 -13.544 1.00 81.75 185 PHE A CA 1
ATOM 1473 C C . PHE A 1 185 ? -22.306 -27.343 -12.957 1.00 81.75 185 PHE A C 1
ATOM 1475 O O . PHE A 1 185 ? -22.989 -28.329 -12.681 1.00 81.75 185 PHE A O 1
ATOM 1482 N N . GLN A 1 186 ? -21.004 -27.278 -12.669 1.00 77.62 186 GLN A N 1
ATOM 1483 C CA . GLN A 1 186 ? -20.291 -28.389 -12.036 1.00 77.62 186 GLN A CA 1
ATOM 1484 C C . GLN A 1 186 ? -20.776 -28.666 -10.608 1.00 77.62 186 GLN A C 1
ATOM 1486 O O . GLN A 1 186 ? -20.953 -29.825 -10.237 1.00 77.62 186 GLN A O 1
ATOM 1491 N N . LYS A 1 187 ? -21.063 -27.626 -9.813 1.00 73.06 187 LYS A N 1
ATOM 1492 C CA . LYS A 1 187 ? -21.643 -27.777 -8.464 1.00 73.06 187 LYS A CA 1
ATOM 1493 C C . LYS A 1 187 ? -23.028 -28.435 -8.503 1.00 73.06 187 LYS A C 1
ATOM 1495 O O . LYS A 1 187 ? -23.351 -29.216 -7.613 1.00 73.06 187 LYS A O 1
ATOM 1500 N N . ARG A 1 188 ? -23.827 -28.177 -9.548 1.00 69.19 188 ARG A N 1
ATOM 1501 C CA . ARG A 1 188 ? -25.128 -28.842 -9.760 1.00 69.19 188 ARG A CA 1
ATOM 1502 C C . ARG A 1 188 ? -24.984 -30.315 -10.149 1.00 69.19 188 ARG A C 1
ATOM 1504 O O . ARG A 1 188 ? -25.782 -31.129 -9.695 1.00 69.19 188 ARG A O 1
ATOM 1511 N N . THR A 1 189 ? -23.975 -30.669 -10.945 1.00 63.28 189 THR A N 1
ATOM 1512 C CA . THR A 1 189 ? -23.729 -32.063 -11.361 1.00 63.28 189 THR A CA 1
ATOM 1513 C C . THR A 1 189 ? -22.991 -32.894 -10.316 1.00 63.28 189 THR A C 1
ATOM 1515 O O . THR A 1 189 ? -23.074 -34.115 -10.344 1.00 63.28 189 THR A O 1
ATOM 1518 N N . ASN A 1 190 ? -22.263 -32.246 -9.406 1.00 56.38 190 ASN A N 1
ATOM 1519 C CA . ASN A 1 190 ? -21.378 -32.899 -8.445 1.00 56.38 190 ASN A CA 1
ATOM 1520 C C . ASN A 1 190 ? -21.945 -32.881 -7.017 1.00 56.38 190 ASN A C 1
ATOM 1522 O O . ASN A 1 190 ? -21.190 -32.877 -6.046 1.00 56.38 190 ASN A O 1
ATOM 1526 N N . THR A 1 191 ? -23.277 -32.858 -6.869 1.00 58.12 191 THR A N 1
ATOM 1527 C CA . THR A 1 191 ? -23.885 -33.199 -5.580 1.00 58.12 191 THR A CA 1
ATOM 1528 C C . THR A 1 191 ? -23.429 -34.615 -5.225 1.00 58.12 191 THR A C 1
ATOM 1530 O O . THR A 1 191 ? -23.712 -35.549 -5.981 1.00 58.12 191 THR A O 1
ATOM 1533 N N . PRO A 1 192 ? -22.698 -34.823 -4.113 1.00 55.66 192 PRO A N 1
ATOM 1534 C CA . PRO A 1 192 ? -22.396 -36.172 -3.685 1.00 55.66 192 PRO A CA 1
ATOM 1535 C C . PRO A 1 192 ? -23.740 -36.837 -3.421 1.00 55.66 192 PRO A C 1
ATOM 1537 O O . PRO A 1 192 ? -24.550 -36.332 -2.639 1.00 55.66 192 PRO A O 1
ATOM 1540 N N . ILE A 1 193 ? -23.992 -37.951 -4.108 1.00 57.53 193 ILE A N 1
ATOM 1541 C CA . ILE A 1 193 ? -25.077 -38.862 -3.768 1.00 57.53 193 ILE A CA 1
ATOM 1542 C C . ILE A 1 193 ? -24.945 -39.113 -2.267 1.00 57.53 193 ILE A C 1
ATOM 1544 O O . ILE A 1 193 ? -23.998 -39.752 -1.807 1.00 57.53 193 ILE A O 1
ATOM 1548 N N . ARG A 1 194 ? -25.872 -38.536 -1.499 1.00 52.75 194 ARG A N 1
ATOM 1549 C CA . ARG A 1 194 ? -26.052 -38.794 -0.077 1.00 52.75 194 ARG A CA 1
ATOM 1550 C C . ARG A 1 194 ? -26.195 -40.303 0.055 1.00 52.75 194 ARG A C 1
ATOM 1552 O O . ARG A 1 194 ? -27.235 -40.843 -0.315 1.00 52.75 194 ARG A O 1
ATOM 1559 N N . GLN A 1 195 ? -25.147 -40.975 0.528 1.00 53.53 195 GLN A N 1
ATOM 1560 C CA . GLN A 1 195 ? -25.224 -42.387 0.875 1.00 53.53 195 GLN A CA 1
ATOM 1561 C C . GLN A 1 195 ? -26.365 -42.527 1.885 1.00 53.53 195 GLN A C 1
ATOM 1563 O O . GLN A 1 195 ? -26.299 -42.007 3.001 1.00 53.53 195 GLN A O 1
ATOM 1568 N N . LEU A 1 196 ? -27.462 -43.141 1.445 1.00 51.38 196 LEU A N 1
ATOM 1569 C CA . LEU A 1 196 ? -28.543 -43.549 2.326 1.00 51.38 196 LEU A CA 1
ATOM 1570 C C . LEU A 1 196 ? -27.951 -44.548 3.332 1.00 51.38 196 LEU A C 1
ATOM 1572 O O . LEU A 1 196 ? -27.227 -45.453 2.910 1.00 51.38 196 LEU A O 1
ATOM 1576 N N . PRO A 1 197 ? -28.260 -44.448 4.634 1.00 50.22 197 PRO A N 1
ATOM 1577 C CA . PRO A 1 197 ? -27.979 -45.541 5.544 1.00 50.22 197 PRO A CA 1
ATOM 1578 C C . PRO A 1 197 ? -28.835 -46.732 5.105 1.00 50.22 197 PRO A C 1
ATOM 1580 O O . PRO A 1 197 ? -30.059 -46.704 5.233 1.00 50.22 197 PRO A O 1
ATOM 1583 N N . THR A 1 198 ? -28.207 -47.767 4.554 1.00 48.62 198 THR A N 1
ATOM 1584 C CA . THR A 1 198 ? -28.876 -49.037 4.274 1.00 48.62 198 THR A CA 1
ATOM 1585 C C . THR A 1 198 ? -29.237 -49.673 5.613 1.00 48.62 198 THR A C 1
ATOM 1587 O O . THR A 1 198 ? -28.395 -50.266 6.286 1.00 48.62 198 THR A O 1
ATOM 1590 N N . THR A 1 199 ? -30.491 -49.513 6.034 1.00 49.09 199 THR A N 1
ATOM 1591 C CA . THR A 1 199 ? -31.080 -50.256 7.148 1.00 49.09 199 THR A CA 1
ATOM 1592 C C . THR A 1 199 ? -31.021 -51.745 6.810 1.00 49.09 199 THR A C 1
ATOM 1594 O O . THR A 1 199 ? -31.783 -52.235 5.979 1.00 49.09 199 THR A O 1
ATOM 1597 N N . SER A 1 200 ? -30.090 -52.471 7.428 1.00 46.91 200 SER A N 1
ATOM 1598 C CA . SER A 1 200 ? -30.066 -53.930 7.378 1.00 46.91 200 SER A CA 1
ATOM 1599 C C . SER A 1 200 ? -31.043 -54.462 8.423 1.00 46.91 200 SER A C 1
ATOM 1601 O O . SER A 1 200 ? -30.827 -54.362 9.630 1.00 46.91 200 SER A O 1
ATOM 1603 N N . TYR A 1 201 ? -32.160 -55.004 7.944 1.00 44.41 201 TYR A N 1
ATOM 1604 C CA . TYR A 1 201 ? -33.040 -55.829 8.758 1.00 44.41 201 TYR A CA 1
ATOM 1605 C C . TYR A 1 201 ? -32.256 -57.047 9.261 1.00 44.41 201 TYR A C 1
ATOM 1607 O O . TYR A 1 201 ? -31.639 -57.775 8.482 1.00 44.41 201 TYR A O 1
ATOM 1615 N N . GLN A 1 202 ? -32.279 -57.252 10.579 1.00 49.00 202 GLN A N 1
ATOM 1616 C CA . GLN A 1 202 ? -31.773 -58.449 11.239 1.00 49.00 202 GLN A CA 1
ATOM 1617 C C . GLN A 1 202 ? -32.464 -59.699 10.683 1.00 49.00 202 GLN A C 1
ATOM 1619 O O . GLN A 1 202 ? -33.677 -59.850 10.804 1.00 49.00 202 GLN A O 1
ATOM 1624 N N . ALA A 1 203 ? -31.671 -60.641 10.178 1.00 41.81 203 ALA A N 1
ATOM 1625 C CA . ALA A 1 203 ? -32.063 -62.038 10.054 1.00 41.81 203 ALA A CA 1
ATOM 1626 C C . ALA A 1 203 ? -30.938 -62.912 10.626 1.00 41.81 203 ALA A C 1
ATOM 1628 O O . ALA A 1 203 ? -29.835 -62.984 10.090 1.00 41.81 203 ALA A O 1
ATOM 1629 N N . ARG A 1 204 ? -31.225 -63.541 11.767 1.00 42.16 204 ARG A N 1
ATOM 1630 C CA . ARG A 1 204 ? -30.395 -64.555 12.430 1.00 42.16 204 ARG A CA 1
ATOM 1631 C C . ARG A 1 204 ? -30.424 -65.854 11.618 1.00 42.16 204 ARG A C 1
ATOM 1633 O O . ARG A 1 204 ? -31.515 -66.295 11.262 1.00 42.16 204 ARG A O 1
ATOM 1640 N N . PRO A 1 205 ? -29.280 -66.526 11.420 1.00 44.56 205 PRO A N 1
ATOM 1641 C CA . PRO A 1 205 ? -29.228 -67.947 11.779 1.00 44.56 205 PRO A CA 1
ATOM 1642 C C . PRO A 1 205 ? -27.885 -68.384 12.401 1.00 44.56 205 PRO A C 1
ATOM 1644 O O . PRO A 1 205 ? -26.985 -67.591 12.644 1.00 44.56 205 PRO A O 1
ATOM 1647 N N . GLN A 1 206 ? -27.849 -69.659 12.772 1.00 44.50 206 GLN A N 1
ATOM 1648 C CA . GLN A 1 206 ? -27.097 -70.298 13.850 1.00 44.50 206 GLN A CA 1
ATOM 1649 C C . GLN A 1 206 ? -25.621 -70.625 13.534 1.00 44.50 206 GLN A C 1
ATOM 1651 O O . GLN A 1 206 ? -25.190 -70.623 12.386 1.00 44.50 206 GLN A O 1
ATOM 1656 N N . GLN A 1 207 ? -24.872 -70.917 14.604 1.00 45.56 207 GLN A N 1
ATOM 1657 C CA . GLN A 1 207 ? -23.464 -71.337 14.629 1.00 45.56 207 GLN A CA 1
ATOM 1658 C C . GLN A 1 207 ? -23.171 -72.570 13.759 1.00 45.56 207 GLN A C 1
ATOM 1660 O O . GLN A 1 207 ? -24.037 -73.431 13.614 1.00 45.56 207 GLN A O 1
ATOM 1665 N N . PRO A 1 208 ? -21.900 -72.760 13.367 1.00 44.00 208 PRO A N 1
ATOM 1666 C CA . PRO A 1 208 ? -21.370 -74.112 13.256 1.00 44.00 208 PRO A CA 1
ATOM 1667 C C . PRO A 1 208 ? -20.020 -74.261 13.974 1.00 44.00 208 PRO A C 1
ATOM 1669 O O . PRO A 1 208 ? -19.012 -73.671 13.596 1.00 44.00 208 PRO A O 1
ATOM 1672 N N . SER A 1 209 ? -19.996 -75.115 14.996 1.00 46.41 209 SER A N 1
ATOM 1673 C CA . SER A 1 209 ? -18.815 -75.920 15.311 1.00 46.41 209 SER A CA 1
ATOM 1674 C C . SER A 1 209 ? -19.030 -77.273 14.651 1.00 46.41 209 SER A C 1
ATOM 1676 O O . SER A 1 209 ? -20.074 -77.869 14.895 1.00 46.41 209 SER A O 1
ATOM 1678 N N . THR A 1 210 ? -18.089 -77.734 13.824 1.00 44.88 210 THR A N 1
ATOM 1679 C CA . THR A 1 210 ? -17.588 -79.125 13.745 1.00 44.88 210 THR A CA 1
ATOM 1680 C C . THR A 1 210 ? -16.881 -79.400 12.410 1.00 44.88 210 THR A C 1
ATOM 1682 O O . THR A 1 210 ? -17.476 -79.342 11.346 1.00 44.88 210 THR A O 1
ATOM 1685 N N . VAL A 1 211 ? -15.591 -79.729 12.546 1.00 43.72 211 VAL A N 1
ATOM 1686 C CA . VAL A 1 211 ? -14.835 -80.791 11.852 1.00 43.72 211 VAL A CA 1
ATOM 1687 C C . VAL A 1 211 ? -14.692 -80.713 10.323 1.00 43.72 211 VAL A C 1
ATOM 1689 O O . VAL A 1 211 ? -15.640 -80.833 9.559 1.00 43.72 211 VAL A O 1
ATOM 1692 N N . GLY A 1 212 ? -13.435 -80.571 9.891 1.00 47.81 212 GLY A N 1
ATOM 1693 C CA . GLY A 1 212 ? -13.035 -80.457 8.495 1.00 47.81 212 GLY A CA 1
ATOM 1694 C C . GLY A 1 212 ? -12.924 -81.759 7.702 1.00 47.81 212 GLY A C 1
ATOM 1695 O O . GLY A 1 212 ? -12.983 -82.866 8.231 1.00 47.81 212 GLY A O 1
ATOM 1696 N N . LEU A 1 213 ? -12.660 -81.577 6.409 1.00 46.94 213 LEU A N 1
ATOM 1697 C CA . LEU A 1 213 ? -12.065 -82.568 5.523 1.00 46.94 213 LEU A CA 1
ATOM 1698 C C . LEU A 1 213 ? -11.113 -81.825 4.563 1.00 46.94 213 LEU A C 1
ATOM 1700 O O . LEU A 1 213 ? -11.486 -80.823 3.963 1.00 46.94 213 LEU A O 1
ATOM 1704 N N . LEU A 1 214 ? -9.863 -82.285 4.529 1.00 42.66 214 LEU A N 1
ATOM 1705 C CA . LEU A 1 214 ? -8.675 -81.775 3.821 1.00 42.66 214 LEU A CA 1
ATOM 1706 C C . LEU A 1 214 ? -8.925 -81.361 2.345 1.00 42.66 214 LEU A C 1
ATOM 1708 O O . LEU A 1 214 ? -9.772 -81.940 1.679 1.00 42.66 214 LEU A O 1
ATOM 1712 N N . GLY A 1 215 ? -8.174 -80.421 1.754 1.00 49.22 215 GLY A N 1
ATOM 1713 C CA . GLY A 1 215 ? -6.716 -80.339 1.866 1.00 49.22 215 GLY A CA 1
ATOM 1714 C C . GLY A 1 215 ? -6.023 -79.052 1.364 1.00 49.22 215 GLY A C 1
ATOM 1715 O O . GLY A 1 215 ? -6.681 -78.043 1.114 1.00 49.22 215 GLY A O 1
ATOM 1716 N N . PRO A 1 216 ? -4.672 -79.073 1.306 1.00 63.84 216 PRO A N 1
ATOM 1717 C CA . PRO A 1 216 ? -3.804 -77.889 1.330 1.00 63.84 216 PRO A CA 1
ATOM 1718 C C . PRO A 1 216 ? -3.539 -77.241 -0.047 1.00 63.84 216 PRO A C 1
ATOM 1720 O O . PRO A 1 216 ? -3.758 -77.873 -1.081 1.00 63.84 216 PRO A O 1
ATOM 1723 N N . PRO A 1 217 ? -3.029 -75.988 -0.077 1.00 51.84 217 PRO A N 1
ATOM 1724 C CA . PRO A 1 217 ? -2.842 -75.215 -1.305 1.00 51.84 217 PRO A CA 1
ATOM 1725 C C . PRO A 1 217 ? -1.583 -75.658 -2.076 1.00 51.84 217 PRO A C 1
ATOM 1727 O O . PRO A 1 217 ? -0.574 -75.996 -1.449 1.00 51.84 217 PRO A O 1
ATOM 1730 N N . PRO A 1 218 ? -1.572 -75.614 -3.421 1.00 44.53 218 PRO A N 1
ATOM 1731 C CA . PRO A 1 218 ? -0.396 -75.999 -4.196 1.00 44.53 218 PRO A CA 1
ATOM 1732 C C . PRO A 1 218 ? 0.658 -74.870 -4.261 1.00 44.53 218 PRO A C 1
ATOM 1734 O O . PRO A 1 218 ? 0.323 -73.700 -4.444 1.00 44.53 218 PRO A O 1
ATOM 1737 N N . LYS A 1 219 ? 1.949 -75.233 -4.150 1.00 53.38 219 LYS A N 1
ATOM 1738 C CA . LYS A 1 219 ? 3.128 -74.440 -4.588 1.00 53.38 219 LYS A CA 1
ATOM 1739 C C . LYS A 1 219 ? 3.920 -75.231 -5.686 1.00 53.38 219 LYS A C 1
ATOM 1741 O O . LYS A 1 219 ? 3.433 -76.288 -6.075 1.00 53.38 219 LYS A O 1
ATOM 1746 N N . PRO A 1 220 ? 5.072 -74.782 -6.249 1.00 45.94 220 PRO A N 1
ATOM 1747 C CA . PRO A 1 220 ? 5.198 -74.393 -7.667 1.00 45.94 220 PRO A CA 1
ATOM 1748 C C . PRO A 1 220 ? 6.208 -75.218 -8.528 1.00 45.94 220 PRO A C 1
ATOM 1750 O O . PRO A 1 220 ? 7.198 -75.694 -7.994 1.00 45.94 220 PRO A O 1
ATOM 1753 N N . SER A 1 221 ? 5.997 -75.234 -9.867 1.00 36.34 221 SER A N 1
ATOM 1754 C CA . SER A 1 221 ? 6.918 -75.466 -11.037 1.00 36.34 221 SER A CA 1
ATOM 1755 C C . SER A 1 221 ? 7.776 -76.764 -11.126 1.00 36.34 221 SER A C 1
ATOM 1757 O O . SER A 1 221 ? 8.281 -77.189 -10.093 1.00 36.34 221 SER A O 1
ATOM 1759 N N . PRO A 1 222 ? 8.034 -77.390 -12.317 1.00 45.28 222 PRO A N 1
ATOM 1760 C CA . PRO A 1 222 ? 8.633 -76.750 -13.508 1.00 45.28 222 PRO A CA 1
ATOM 1761 C C . PRO A 1 222 ? 8.147 -77.195 -14.920 1.00 45.28 222 PRO A C 1
ATOM 1763 O O . PRO A 1 222 ? 7.879 -78.357 -15.187 1.00 45.28 222 PRO A O 1
ATOM 1766 N N . ASN A 1 223 ? 8.172 -76.222 -15.841 1.00 34.41 223 ASN A N 1
ATOM 1767 C CA . ASN A 1 223 ? 8.657 -76.282 -17.234 1.00 34.41 223 ASN A CA 1
ATOM 1768 C C . ASN A 1 223 ? 8.142 -77.370 -18.213 1.00 34.41 223 ASN A C 1
ATOM 1770 O O . ASN A 1 223 ? 8.661 -78.480 -18.229 1.00 34.41 223 ASN A O 1
ATOM 1774 N N . ALA A 1 224 ? 7.276 -76.975 -19.158 1.00 36.50 224 ALA A N 1
ATOM 1775 C CA . ALA A 1 224 ? 7.424 -77.260 -20.595 1.00 36.50 224 ALA A CA 1
ATOM 1776 C C . ALA A 1 224 ? 6.346 -76.521 -21.411 1.00 36.50 224 ALA A C 1
ATOM 1778 O O . ALA A 1 224 ? 5.157 -76.681 -21.163 1.00 36.50 224 ALA A O 1
ATOM 1779 N N . GLY A 1 225 ? 6.771 -75.783 -22.438 1.00 33.44 225 GLY A N 1
ATOM 1780 C CA . GLY A 1 225 ? 5.959 -75.609 -23.644 1.00 33.44 225 GLY A CA 1
ATOM 1781 C C . GLY A 1 225 ? 5.087 -74.356 -23.750 1.00 33.44 225 GLY A C 1
ATOM 1782 O O . GLY A 1 225 ? 3.873 -74.429 -23.665 1.00 33.44 225 GLY A O 1
ATOM 1783 N N . SER A 1 226 ? 5.738 -73.275 -24.176 1.00 35.97 226 SER A N 1
ATOM 1784 C CA . SER A 1 226 ? 5.308 -72.468 -25.325 1.00 35.97 226 SER A CA 1
ATOM 1785 C C . SER A 1 226 ? 4.290 -71.325 -25.158 1.00 35.97 226 SER A C 1
ATOM 1787 O O . SER A 1 226 ? 3.127 -71.505 -24.822 1.00 35.97 226 SER A O 1
ATOM 1789 N N . TYR A 1 227 ? 4.787 -70.163 -25.599 1.00 37.09 227 TYR A N 1
ATOM 1790 C CA . TYR A 1 227 ? 4.136 -68.904 -25.981 1.00 37.09 227 TYR A CA 1
ATOM 1791 C C . TYR A 1 227 ? 3.762 -67.919 -24.865 1.00 37.09 227 TYR A C 1
ATOM 1793 O O . TYR A 1 227 ? 2.631 -67.776 -24.419 1.00 37.09 227 TYR A O 1
ATOM 1801 N N . SER A 1 228 ? 4.804 -67.172 -24.502 1.00 37.34 228 SER A N 1
ATOM 1802 C CA . SER A 1 228 ? 4.810 -65.893 -23.803 1.00 37.34 228 SER A CA 1
ATOM 1803 C C . SER A 1 228 ? 3.978 -64.818 -24.515 1.00 37.34 228 SER A C 1
ATOM 1805 O O . SER A 1 228 ? 4.299 -64.431 -25.640 1.00 37.34 228 SER A O 1
ATOM 1807 N N . GLU A 1 229 ? 3.020 -64.230 -23.795 1.00 41.47 229 GLU A N 1
ATOM 1808 C CA . GLU A 1 229 ? 2.709 -62.805 -23.931 1.00 41.47 229 GLU A CA 1
ATOM 1809 C C . GLU A 1 229 ? 3.949 -61.989 -23.538 1.00 41.47 229 GLU A C 1
ATOM 1811 O O . GLU A 1 229 ? 4.608 -62.287 -22.540 1.00 41.47 229 GLU A O 1
ATOM 1816 N N . HIS A 1 230 ? 4.272 -60.954 -24.311 1.00 43.34 230 HIS A N 1
ATOM 1817 C CA . HIS A 1 230 ? 5.178 -59.889 -23.888 1.00 43.34 230 HIS A CA 1
ATOM 1818 C C . HIS A 1 230 ? 4.426 -58.564 -23.944 1.00 43.34 230 HIS A C 1
ATOM 1820 O O . HIS A 1 230 ? 4.385 -57.894 -24.975 1.00 43.34 230 HIS A O 1
ATOM 1826 N N . VAL A 1 231 ? 3.903 -58.150 -22.793 1.00 49.97 231 VAL A N 1
ATOM 1827 C CA . VAL A 1 231 ? 3.704 -56.733 -22.492 1.00 49.97 231 VAL A CA 1
ATOM 1828 C C . VAL A 1 231 ? 5.094 -56.106 -22.377 1.00 49.97 231 VAL A C 1
ATOM 1830 O O . VAL A 1 231 ? 5.825 -56.367 -21.420 1.00 49.97 231 VAL A O 1
ATOM 1833 N N . ARG A 1 232 ? 5.497 -55.291 -23.358 1.00 60.25 232 ARG A N 1
ATOM 1834 C CA . ARG A 1 232 ? 6.699 -54.455 -23.241 1.00 60.25 232 ARG A CA 1
ATOM 1835 C C . ARG A 1 232 ? 6.321 -53.075 -22.713 1.00 60.25 232 ARG A C 1
ATOM 1837 O O . ARG A 1 232 ? 5.662 -52.283 -23.374 1.00 60.25 232 ARG A O 1
ATOM 1844 N N . ARG A 1 233 ? 6.790 -52.822 -21.494 1.00 52.97 233 ARG A N 1
ATOM 1845 C CA . ARG A 1 233 ? 6.903 -51.530 -20.815 1.00 52.97 233 ARG A CA 1
ATOM 1846 C C . ARG A 1 233 ? 7.765 -50.584 -21.666 1.00 52.97 233 ARG A C 1
ATOM 1848 O O . ARG A 1 233 ? 8.965 -50.815 -21.802 1.00 52.97 233 ARG A O 1
ATOM 1855 N N . ILE A 1 234 ? 7.169 -49.544 -22.244 1.00 58.38 234 ILE A N 1
ATOM 1856 C CA . ILE A 1 234 ? 7.898 -48.529 -23.018 1.00 58.38 234 ILE A CA 1
ATOM 1857 C C . ILE A 1 234 ? 8.682 -47.660 -22.029 1.00 58.38 234 ILE A C 1
ATOM 1859 O O . ILE A 1 234 ? 8.104 -47.015 -21.156 1.00 58.38 234 ILE A O 1
ATOM 1863 N N . THR A 1 235 ? 10.009 -47.705 -22.132 1.00 65.56 235 THR A N 1
ATOM 1864 C CA . THR A 1 235 ? 10.945 -46.883 -21.348 1.00 65.56 235 THR A CA 1
ATOM 1865 C C . THR A 1 235 ? 11.446 -45.749 -22.249 1.00 65.56 235 THR A C 1
ATOM 1867 O O . THR A 1 235 ? 11.637 -45.960 -23.444 1.00 65.56 235 THR A O 1
ATOM 1870 N N . GLY A 1 236 ? 11.588 -44.538 -21.700 1.00 62.38 236 GLY A N 1
ATOM 1871 C CA . GLY A 1 236 ? 11.615 -43.251 -22.417 1.00 62.38 236 GLY A CA 1
ATOM 1872 C C . GLY A 1 236 ? 12.843 -42.914 -23.275 1.00 62.38 236 GLY A C 1
ATOM 1873 O O . GLY A 1 236 ? 13.421 -41.848 -23.093 1.00 62.38 236 GLY A O 1
ATOM 1874 N N . GLN A 1 237 ? 13.215 -43.766 -24.231 1.00 57.81 237 GLN A N 1
ATOM 1875 C CA . GLN A 1 237 ? 14.320 -43.501 -25.167 1.00 57.81 237 GLN A CA 1
ATOM 1876 C C . GLN A 1 237 ? 13.896 -43.444 -26.652 1.00 57.81 237 GLN A C 1
ATOM 1878 O O . GLN A 1 237 ? 14.745 -43.305 -27.524 1.00 57.81 237 GLN A O 1
ATOM 1883 N N . GLU A 1 238 ? 12.591 -43.459 -26.952 1.00 60.94 238 GLU A N 1
ATOM 1884 C CA . GLU A 1 238 ? 12.027 -43.399 -28.318 1.00 60.94 238 GLU A CA 1
ATOM 1885 C C . GLU A 1 238 ? 11.179 -42.122 -28.530 1.00 60.94 238 GLU A C 1
ATOM 1887 O O . GLU A 1 238 ? 10.031 -42.169 -28.955 1.00 60.94 238 GLU A O 1
ATOM 1892 N N . ALA A 1 239 ? 11.723 -40.958 -28.157 1.00 62.16 239 ALA A N 1
ATOM 1893 C CA . ALA A 1 239 ? 11.058 -39.650 -28.284 1.00 62.16 239 ALA A CA 1
ATOM 1894 C C . ALA A 1 239 ? 11.907 -38.596 -29.026 1.00 62.16 239 ALA A C 1
ATOM 1896 O O . ALA A 1 239 ? 11.661 -37.402 -28.876 1.00 62.16 239 ALA A O 1
ATOM 1897 N N . ARG A 1 240 ? 12.927 -38.999 -29.803 1.00 57.75 240 ARG A N 1
ATOM 1898 C CA . ARG A 1 240 ? 13.821 -38.039 -30.485 1.00 57.75 240 ARG A CA 1
ATOM 1899 C C . ARG A 1 240 ? 13.983 -38.202 -31.998 1.00 57.75 240 ARG A C 1
ATOM 1901 O O . ARG A 1 240 ? 14.746 -37.452 -32.590 1.00 57.75 240 ARG A O 1
ATOM 1908 N N . GLU A 1 241 ? 13.235 -39.082 -32.651 1.00 56.97 241 GLU A N 1
ATOM 1909 C CA . GLU A 1 241 ? 13.259 -39.161 -34.120 1.00 56.97 241 GLU A CA 1
ATOM 1910 C C . GLU A 1 241 ? 11.857 -39.390 -34.688 1.00 56.97 241 GLU A C 1
ATOM 1912 O O . GLU A 1 241 ? 11.544 -40.476 -35.167 1.00 56.97 241 GLU A O 1
ATOM 1917 N N . ARG A 1 242 ? 11.006 -38.360 -34.605 1.00 45.50 242 ARG A N 1
ATOM 1918 C CA . ARG A 1 242 ? 9.923 -38.079 -35.559 1.00 45.50 242 ARG A CA 1
ATOM 1919 C C . ARG A 1 242 ? 9.658 -36.582 -35.611 1.00 45.50 242 ARG A C 1
ATOM 1921 O O . ARG A 1 242 ? 9.604 -35.973 -34.521 1.00 45.50 242 ARG A O 1
#